Protein AF-W4V446-F1 (afdb_monomer_lite)

Sequence (373 aa):
MKKILMPVMILLCVVLLTCVAGAVKEGEKIAINFKVGDEILYINGKEVKVERPVVVNGVTLVPVRVITEAFGARVDWNGQQRCVTLDYSQVAIKLYIDNKKAYVDGTAVELLEAPRIINGRTMVPLRFITENFGADVDYNDYTKQITVVKVNANSVKDFSLILKKTAKEKVGDSYYGWSADFPKNLNLNYRSFSGNVNIFVHKYINCSIIISILQQGEFTIDNILSMELSTIKDRYTLIGQEKGDSYAKVVYRDEAYAYEDRFYVNEGKVYFVNLIFEDYNSYKANRDVQKFLDSFSVKFVDDGSVEDLSDVTKEGFRLYTNNNLKYSIDVLADWMEVKNSDAENMVSFIDNLGNQVYINIYSYEKAFHWMMW

pLDDT: mean 83.17, std 18.26, range [22.66, 98.31]

Secondary structure (DSSP, 8-state):
--SSHHHHHHHHHHHHHHHGGGT---SEEEEEEE-TT-SEEEETTEEEE-SPPEEETTEEEEEHHHHHHHH--EEEEETTTTEEEEEETTEEEEEETT-SEEEETTEEEE-SS--EEETTEEEEEHHHHHHHTT-EEEEETTTTEEEEEEEE-SBSS-HHHHHHH---SEEEETTTTEEEE--TTEEEEEE-TTSSEEEEEESSSSEEEEEEEEE-TT--HHHHHHHHHHHHTTTSEEEEEEE-SSEEEEEEE-SS-EEEEEEEEETTEEEEEEEEESSHHHHHH-HHHHHHHHH-BS----SS-EEE-----TTSEEEEEETTTTEEEEEETTPEEE--TT-TTEEEEE-TT--EEEEE---GGGSTTS---

Radius of gyration: 23.22 Å; chains: 1; bounding box: 62×56×76 Å

InterPro domains:
  IPR012854 Copper amine oxidase-like, N-terminal [PF07833] (42-147)
  IPR036582 Copper amine oxidase-like, N-terminal domain superfamily [G3DSA:3.30.457.10] (61-138)
  IPR036582 Copper amine oxidase-like, N-terminal domain superfamily [SSF55383] (60-142)

Organism: NCBI:txid1294263

Structure (mmCIF, N/CA/C/O backbone):
data_AF-W4V446-F1
#
_entry.id   AF-W4V446-F1
#
loop_
_atom_site.group_PDB
_atom_site.id
_atom_site.type_symbol
_atom_site.label_atom_id
_atom_site.label_alt_id
_atom_site.label_comp_id
_atom_site.label_asym_id
_atom_site.label_entity_id
_atom_site.label_seq_id
_atom_site.pdbx_PDB_ins_code
_atom_site.Cartn_x
_atom_site.Cartn_y
_atom_site.Cartn_z
_atom_site.occupancy
_atom_site.B_iso_or_equiv
_atom_site.auth_seq_id
_atom_site.auth_comp_id
_atom_site.auth_asym_id
_atom_site.auth_atom_id
_atom_site.pdbx_PDB_model_num
ATOM 1 N N . MET A 1 1 ? -0.496 -9.944 42.205 1.00 33.97 1 MET A N 1
ATOM 2 C CA . MET A 1 1 ? 0.285 -8.909 41.483 1.00 33.97 1 MET A CA 1
ATOM 3 C C . MET A 1 1 ? 0.524 -9.206 39.986 1.00 33.97 1 MET A C 1
ATOM 5 O O . MET A 1 1 ? 1.365 -8.558 39.390 1.00 33.97 1 MET A O 1
ATOM 9 N N . LYS A 1 2 ? -0.234 -10.103 39.321 1.00 29.42 2 LYS A N 1
ATOM 10 C CA . LYS A 1 2 ? -0.017 -10.477 37.899 1.00 29.42 2 LYS A CA 1
ATOM 11 C C . LYS A 1 2 ? -1.007 -9.875 36.875 1.00 29.42 2 LYS A C 1
ATOM 13 O O . LYS A 1 2 ? -0.927 -10.220 35.709 1.00 29.42 2 LYS A O 1
ATOM 18 N N . LYS A 1 3 ? -1.928 -8.985 37.276 1.00 28.61 3 LYS A N 1
ATOM 19 C CA . LYS A 1 3 ? -3.018 -8.488 36.401 1.00 28.61 3 LYS A CA 1
ATOM 20 C C . LYS A 1 3 ? -2.833 -7.066 35.839 1.00 28.61 3 LYS A C 1
ATOM 22 O O . LYS A 1 3 ? -3.648 -6.633 35.045 1.00 28.61 3 LYS A O 1
ATOM 27 N N . ILE A 1 4 ? -1.770 -6.351 36.225 1.00 26.22 4 ILE A N 1
ATOM 28 C CA . ILE A 1 4 ? -1.562 -4.935 35.844 1.00 26.22 4 ILE A CA 1
ATOM 29 C C . ILE A 1 4 ? -0.548 -4.778 34.689 1.00 26.22 4 ILE A C 1
ATOM 31 O O . ILE A 1 4 ? -0.505 -3.737 34.048 1.00 26.22 4 ILE A O 1
ATOM 35 N N . LEU A 1 5 ? 0.227 -5.819 34.348 1.00 22.66 5 LEU A N 1
ATOM 36 C CA . LEU A 1 5 ? 1.247 -5.731 33.289 1.00 22.66 5 LEU A CA 1
ATOM 37 C C . LEU A 1 5 ? 0.677 -5.759 31.855 1.00 22.66 5 LEU A C 1
ATOM 39 O O . LEU A 1 5 ? 1.315 -5.249 30.943 1.00 22.66 5 LEU A O 1
ATOM 43 N N . MET A 1 6 ? -0.506 -6.341 31.642 1.00 26.28 6 MET A N 1
ATOM 44 C CA . MET A 1 6 ? -1.049 -6.623 30.302 1.00 26.28 6 MET A CA 1
ATOM 45 C C . MET A 1 6 ? -1.762 -5.423 29.628 1.00 26.28 6 MET A C 1
ATOM 47 O O . MET A 1 6 ? -1.523 -5.214 28.441 1.00 26.28 6 MET A O 1
ATOM 51 N N . PRO A 1 7 ? -2.524 -4.559 30.339 1.00 27.23 7 PRO A N 1
ATOM 52 C CA . PRO A 1 7 ? -3.090 -3.337 29.744 1.00 27.23 7 PRO A CA 1
ATOM 53 C C . PRO A 1 7 ? -2.016 -2.282 29.439 1.00 27.23 7 PRO A C 1
ATOM 55 O O . PRO A 1 7 ? -2.098 -1.566 28.444 1.00 27.23 7 PRO A O 1
ATOM 58 N N . VAL A 1 8 ? -0.967 -2.224 30.273 1.00 26.78 8 VAL A N 1
ATOM 59 C CA . VAL A 1 8 ? 0.161 -1.291 30.120 1.00 26.78 8 VAL A CA 1
ATOM 60 C C . VAL A 1 8 ? 1.016 -1.649 28.903 1.00 26.78 8 VAL A C 1
ATOM 62 O O . VAL A 1 8 ? 1.512 -0.746 28.247 1.00 26.78 8 VAL A O 1
ATOM 65 N N . MET A 1 9 ? 1.139 -2.934 28.546 1.00 27.16 9 MET A N 1
ATOM 66 C CA . MET A 1 9 ? 1.939 -3.393 27.400 1.00 27.16 9 MET A CA 1
ATOM 67 C C . MET A 1 9 ? 1.239 -3.184 26.042 1.00 27.16 9 MET A C 1
ATOM 69 O O . MET A 1 9 ? 1.914 -2.946 25.048 1.00 27.16 9 MET A O 1
ATOM 73 N N . ILE A 1 10 ? -0.101 -3.195 26.001 1.00 36.97 10 ILE A N 1
ATOM 74 C CA . ILE A 1 10 ? -0.897 -2.944 24.780 1.00 36.97 10 ILE A CA 1
ATOM 75 C C . ILE A 1 10 ? -1.068 -1.436 24.533 1.00 36.97 10 ILE A C 1
ATOM 77 O O . ILE A 1 10 ? -0.938 -0.987 23.396 1.00 36.97 10 ILE A O 1
ATOM 81 N N . LEU A 1 11 ? -1.235 -0.627 25.590 1.00 35.47 11 LEU A N 1
ATOM 82 C CA . LEU A 1 11 ? -1.122 0.833 25.477 1.00 35.47 11 LEU A CA 1
ATOM 83 C C . LEU A 1 11 ? 0.319 1.246 25.127 1.00 35.47 11 LEU A C 1
ATOM 85 O O . LEU A 1 11 ? 0.503 2.193 24.373 1.00 35.47 11 LEU A O 1
ATOM 89 N N . LEU A 1 12 ? 1.341 0.500 25.573 1.00 34.06 12 LEU A N 1
ATOM 90 C CA . LEU A 1 12 ? 2.711 0.677 25.083 1.00 34.06 12 LEU A CA 1
ATOM 91 C C . LEU A 1 12 ? 2.806 0.392 23.578 1.00 34.06 12 LEU A C 1
ATOM 93 O O . LEU A 1 12 ? 3.543 1.099 22.918 1.00 34.06 12 LEU A O 1
ATOM 97 N N . CYS A 1 13 ? 2.053 -0.553 23.002 1.00 36.44 13 CYS A N 1
ATOM 98 C CA . CYS A 1 13 ? 2.017 -0.765 21.547 1.00 36.44 13 CYS A CA 1
ATOM 99 C C . CYS A 1 13 ? 1.344 0.395 20.786 1.00 36.44 13 CYS A C 1
ATOM 101 O O . CYS A 1 13 ? 1.851 0.788 19.739 1.00 36.44 13 CYS A O 1
ATOM 103 N N . VAL A 1 14 ? 0.268 0.989 21.321 1.00 38.56 14 VAL A N 1
ATOM 104 C CA . VAL A 1 14 ? -0.425 2.153 20.716 1.00 38.56 14 VAL A CA 1
ATOM 105 C C . VAL A 1 14 ? 0.369 3.462 20.903 1.00 38.56 14 VAL A C 1
ATOM 107 O O . VAL A 1 14 ? 0.453 4.277 19.992 1.00 38.56 14 VAL A O 1
ATOM 110 N N . VAL A 1 15 ? 1.059 3.639 22.035 1.00 35.75 15 VAL A N 1
ATOM 111 C CA . VAL A 1 15 ? 1.969 4.777 22.287 1.00 35.75 15 VAL A CA 1
ATOM 112 C C . VAL A 1 15 ? 3.330 4.588 21.600 1.00 35.75 15 VAL A C 1
ATOM 114 O O . VAL A 1 15 ? 3.957 5.561 21.193 1.00 35.75 15 VAL A O 1
ATOM 117 N N . LEU A 1 16 ? 3.801 3.353 21.395 1.00 34.78 16 LEU A N 1
ATOM 118 C CA . LEU A 1 16 ? 4.934 3.092 20.503 1.00 34.78 16 LEU A CA 1
ATOM 119 C C . LEU A 1 16 ? 4.550 3.436 19.062 1.00 34.78 16 LEU A C 1
ATOM 121 O O . LEU A 1 16 ? 5.396 3.971 18.359 1.00 34.78 16 LEU A O 1
ATOM 125 N N . LEU A 1 17 ? 3.290 3.255 18.645 1.00 38.59 17 LEU A N 1
ATOM 126 C CA . LEU A 1 17 ? 2.811 3.654 17.316 1.00 38.59 17 LEU A CA 1
ATOM 127 C C . LEU A 1 17 ? 2.897 5.175 17.048 1.00 38.59 17 LEU A C 1
ATOM 129 O O . LEU A 1 17 ? 3.155 5.560 15.909 1.00 38.59 17 LEU A O 1
ATOM 133 N N . THR A 1 18 ? 2.817 6.049 18.062 1.00 36.41 18 THR A N 1
ATOM 134 C CA . THR A 1 18 ? 3.084 7.496 17.875 1.00 36.41 18 THR A CA 1
ATOM 135 C C . THR A 1 18 ? 4.581 7.828 17.789 1.00 36.41 18 THR A C 1
ATOM 137 O O . THR A 1 18 ? 4.961 8.786 17.121 1.00 36.41 18 THR A O 1
ATOM 140 N N . CYS A 1 19 ? 5.458 6.993 18.360 1.00 31.50 19 CYS A N 1
ATOM 141 C CA . CYS A 1 19 ? 6.914 7.041 18.142 1.00 31.50 19 CYS A CA 1
ATOM 142 C C . CYS A 1 19 ? 7.339 6.378 16.807 1.00 31.50 19 CYS A C 1
ATOM 144 O O . CYS A 1 19 ? 8.419 6.629 16.270 1.00 31.50 19 CYS A O 1
ATOM 146 N N . VAL A 1 20 ? 6.467 5.555 16.220 1.00 35.19 20 VAL A N 1
ATOM 147 C CA . VAL A 1 20 ? 6.707 4.792 14.985 1.00 35.19 20 VAL A CA 1
ATOM 148 C C . VAL A 1 20 ? 6.575 5.639 13.714 1.00 35.19 20 VAL A C 1
ATOM 150 O O . VAL A 1 20 ? 7.017 5.181 12.661 1.00 35.19 20 VAL A O 1
ATOM 153 N N . ALA A 1 21 ? 6.155 6.909 13.789 1.00 33.81 21 ALA A N 1
ATOM 154 C CA . ALA A 1 21 ? 6.359 7.848 12.676 1.00 33.81 21 ALA A CA 1
ATOM 155 C C . ALA A 1 21 ? 7.844 7.913 12.236 1.00 33.81 21 ALA A C 1
ATOM 157 O O . ALA A 1 21 ? 8.133 8.181 11.073 1.00 33.81 21 ALA A O 1
ATOM 158 N N . GLY A 1 22 ? 8.783 7.582 13.137 1.00 30.30 22 GLY A N 1
ATOM 159 C CA . GLY A 1 22 ? 10.212 7.429 12.840 1.00 30.30 22 GLY A CA 1
ATOM 160 C C . GLY A 1 22 ? 10.736 5.987 12.743 1.00 30.30 22 GLY A C 1
ATOM 161 O O . GLY A 1 22 ? 11.935 5.806 12.532 1.00 30.30 22 GLY A O 1
ATOM 162 N N . ALA A 1 23 ? 9.903 4.951 12.909 1.00 30.23 23 ALA A N 1
ATOM 163 C CA . ALA A 1 23 ? 10.368 3.559 12.956 1.00 30.23 23 ALA A CA 1
ATOM 164 C C . ALA A 1 23 ? 9.320 2.510 12.525 1.00 30.23 23 ALA A C 1
ATOM 166 O O . ALA A 1 23 ? 9.183 1.473 13.172 1.00 30.23 23 ALA A O 1
ATOM 167 N N . VAL A 1 24 ? 8.612 2.712 11.409 1.00 30.73 24 VAL A N 1
ATOM 168 C CA . VAL A 1 24 ? 8.031 1.572 10.672 1.00 30.73 24 VAL A CA 1
ATOM 169 C C . VAL A 1 24 ? 9.167 0.907 9.884 1.00 30.73 24 VAL A C 1
ATOM 171 O O . VAL A 1 24 ? 9.484 1.318 8.771 1.00 30.73 24 VAL A O 1
ATOM 174 N N . LYS A 1 25 ? 9.821 -0.102 10.465 1.00 35.75 25 LYS A N 1
ATOM 175 C CA . LYS A 1 25 ? 10.707 -1.029 9.739 1.00 35.75 25 LYS A CA 1
ATOM 176 C C . LYS A 1 25 ? 10.006 -2.376 9.606 1.00 35.75 25 LYS A C 1
ATOM 178 O O . LYS A 1 25 ? 9.544 -2.901 10.607 1.00 35.75 25 LYS A O 1
ATOM 183 N N . GLU A 1 26 ? 10.023 -3.093 8.495 1.00 39.62 26 GLU A N 1
ATOM 184 C CA . GLU A 1 26 ? 9.692 -2.785 7.102 1.00 39.62 26 GLU A CA 1
ATOM 185 C C . GLU A 1 26 ? 9.178 -4.129 6.542 1.00 39.62 26 GLU A C 1
ATOM 187 O O . GLU A 1 26 ? 9.483 -5.214 7.055 1.00 39.62 26 GLU A O 1
ATOM 192 N N . GLY A 1 27 ? 8.338 -4.071 5.516 1.00 46.59 27 GLY A N 1
ATOM 193 C CA . GLY A 1 27 ? 8.039 -5.193 4.630 1.00 46.59 27 GLY A CA 1
ATOM 194 C C . GLY A 1 27 ? 9.300 -5.926 4.139 1.00 46.59 27 GLY A C 1
ATOM 195 O O . GLY A 1 27 ? 10.416 -5.533 4.467 1.00 46.59 27 GLY A O 1
ATOM 196 N N . GLU A 1 28 ? 9.175 -6.970 3.315 1.00 57.12 28 GLU A N 1
ATOM 197 C CA . GLU A 1 28 ? 10.309 -7.250 2.416 1.00 57.12 28 GLU A CA 1
ATOM 198 C C . GLU A 1 28 ? 10.573 -5.943 1.643 1.00 57.12 28 GLU A C 1
ATOM 200 O O . GLU A 1 28 ? 9.727 -5.487 0.870 1.00 57.12 28 GLU A O 1
ATOM 205 N N . LYS A 1 29 ? 11.681 -5.264 1.958 1.00 71.19 29 LYS A N 1
ATOM 206 C CA . LYS A 1 29 ? 12.028 -3.982 1.352 1.00 71.19 29 LYS A CA 1
ATOM 207 C C . LYS A 1 29 ? 12.760 -4.265 0.058 1.00 71.19 29 LYS A C 1
ATOM 209 O O . LYS A 1 29 ? 13.891 -4.750 0.085 1.00 71.19 29 LYS A O 1
ATOM 214 N N . ILE A 1 30 ? 12.162 -3.882 -1.060 1.00 80.56 30 ILE A N 1
ATOM 215 C CA . ILE A 1 30 ? 12.933 -3.683 -2.282 1.00 80.56 30 ILE A CA 1
ATOM 216 C C . ILE A 1 30 ? 13.500 -2.273 -2.212 1.00 80.56 30 ILE A C 1
ATOM 218 O O . ILE A 1 30 ? 12.744 -1.312 -2.075 1.00 80.56 30 ILE A O 1
ATOM 222 N N . ALA A 1 31 ? 14.821 -2.149 -2.283 1.00 85.44 31 ALA A N 1
ATOM 223 C CA . ALA A 1 31 ? 15.514 -0.871 -2.265 1.00 85.44 31 ALA A CA 1
ATOM 224 C C . ALA A 1 31 ? 16.564 -0.802 -3.371 1.00 85.44 31 ALA A C 1
ATOM 226 O O . ALA A 1 31 ? 17.436 -1.663 -3.456 1.00 85.44 31 ALA A O 1
ATOM 227 N N . ILE A 1 32 ? 16.524 0.258 -4.174 1.00 91.94 32 ILE A N 1
ATOM 228 C CA . ILE A 1 32 ? 17.569 0.584 -5.150 1.00 91.94 32 ILE A CA 1
ATOM 229 C C . ILE A 1 32 ? 18.089 1.976 -4.812 1.00 91.94 32 ILE A C 1
ATOM 231 O O . ILE A 1 32 ? 17.310 2.926 -4.784 1.00 91.94 32 ILE A O 1
ATOM 235 N N . ASN A 1 33 ? 19.392 2.102 -4.574 1.00 91.56 33 ASN A N 1
ATOM 236 C CA . ASN A 1 33 ? 20.032 3.370 -4.232 1.00 91.56 33 ASN A CA 1
ATOM 237 C C . ASN A 1 33 ? 21.236 3.618 -5.135 1.00 91.56 33 ASN A C 1
ATOM 239 O O . ASN A 1 33 ? 22.121 2.761 -5.214 1.00 91.56 33 ASN A O 1
ATOM 243 N N . PHE A 1 34 ? 21.272 4.776 -5.800 1.00 95.50 34 PHE A N 1
ATOM 244 C CA . PHE A 1 34 ? 22.381 5.159 -6.680 1.00 95.50 34 PHE A CA 1
ATOM 245 C C . PHE A 1 34 ? 22.358 6.627 -7.096 1.00 95.50 34 PHE A C 1
ATOM 247 O O . PHE A 1 34 ? 21.377 7.337 -6.876 1.00 95.5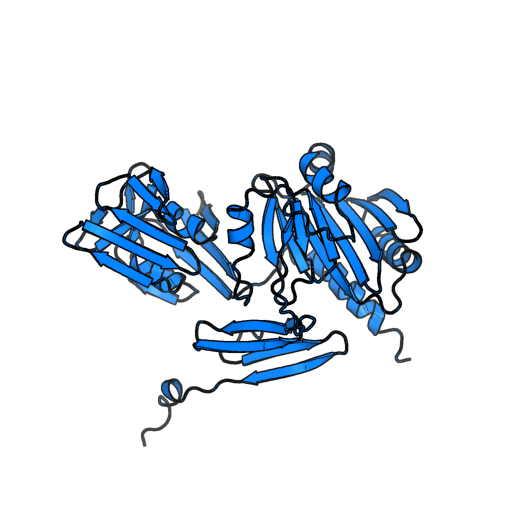0 34 PHE A O 1
ATOM 254 N N . LYS A 1 35 ? 23.428 7.064 -7.756 1.00 95.25 35 LYS A N 1
ATOM 255 C CA . LYS A 1 35 ? 23.524 8.327 -8.486 1.00 95.25 35 LYS A CA 1
ATOM 256 C C . LYS A 1 35 ? 23.697 8.051 -9.975 1.00 95.25 35 LYS A C 1
ATOM 258 O O . LYS A 1 35 ? 24.257 7.040 -10.399 1.00 95.25 35 LYS A O 1
ATOM 263 N N . VAL A 1 36 ? 23.203 8.966 -10.801 1.00 93.19 36 VAL A N 1
ATOM 264 C CA . VAL A 1 36 ? 23.386 8.880 -12.256 1.00 93.19 36 VAL A CA 1
ATOM 265 C C . VAL A 1 36 ? 24.884 8.857 -12.573 1.00 93.19 36 VAL A C 1
ATOM 267 O O . VAL A 1 36 ? 25.631 9.699 -12.080 1.00 93.19 36 VAL A O 1
ATOM 270 N N . GLY A 1 37 ? 25.312 7.910 -13.410 1.00 91.50 37 GLY A N 1
ATOM 271 C CA . GLY A 1 37 ? 26.720 7.700 -13.747 1.00 91.50 37 GLY A CA 1
ATOM 272 C C . GLY A 1 37 ? 27.453 6.658 -12.896 1.00 91.50 37 GLY A C 1
ATOM 273 O O . GLY A 1 37 ? 28.569 6.294 -13.267 1.00 91.50 37 GLY A O 1
ATOM 274 N N . ASP A 1 38 ? 26.852 6.149 -11.817 1.00 94.56 38 ASP A N 1
ATOM 275 C CA . ASP A 1 38 ? 27.468 5.108 -10.990 1.00 94.56 38 ASP A CA 1
ATOM 276 C C . ASP A 1 38 ? 27.624 3.788 -11.764 1.00 94.56 38 ASP A C 1
ATOM 278 O O . ASP A 1 38 ? 26.730 3.355 -12.492 1.00 94.56 38 ASP A O 1
ATOM 282 N N . GLU A 1 39 ? 28.764 3.116 -11.586 1.00 94.38 39 GLU A N 1
ATOM 283 C CA . GLU A 1 39 ? 28.996 1.753 -12.098 1.00 94.38 39 GLU A CA 1
ATOM 284 C C . GLU A 1 39 ? 28.544 0.667 -11.117 1.00 94.38 39 GLU A C 1
ATOM 286 O O . GLU A 1 39 ? 28.445 -0.502 -11.493 1.00 94.38 39 GLU A O 1
ATOM 291 N N . ILE A 1 40 ? 28.301 1.046 -9.861 1.00 94.25 40 ILE A N 1
ATOM 292 C CA . ILE A 1 40 ? 27.866 0.167 -8.778 1.00 94.25 40 ILE A CA 1
ATOM 293 C C . ILE A 1 40 ? 26.599 0.763 -8.172 1.00 94.25 40 ILE A C 1
ATOM 295 O O . ILE A 1 40 ? 26.599 1.899 -7.707 1.00 94.25 40 ILE A O 1
ATOM 299 N N . LEU A 1 41 ? 25.528 -0.020 -8.181 1.00 94.69 41 LEU A N 1
ATOM 300 C CA . LEU A 1 41 ? 24.253 0.292 -7.542 1.00 94.69 41 LEU A CA 1
ATOM 301 C C . LEU A 1 41 ? 24.126 -0.526 -6.258 1.00 94.69 41 LEU A C 1
ATOM 303 O O . LEU A 1 41 ? 24.600 -1.660 -6.198 1.00 94.69 41 LEU A O 1
ATOM 307 N N . TYR A 1 42 ? 23.428 0.011 -5.260 1.00 90.44 42 TYR A N 1
ATOM 308 C CA . TYR A 1 42 ? 23.040 -0.756 -4.078 1.00 90.44 42 TYR A CA 1
ATOM 309 C C . TYR A 1 42 ? 21.614 -1.267 -4.262 1.00 90.44 42 TYR A C 1
ATOM 311 O O . TYR A 1 42 ? 20.660 -0.488 -4.190 1.00 90.44 42 TYR A O 1
ATOM 319 N N . ILE A 1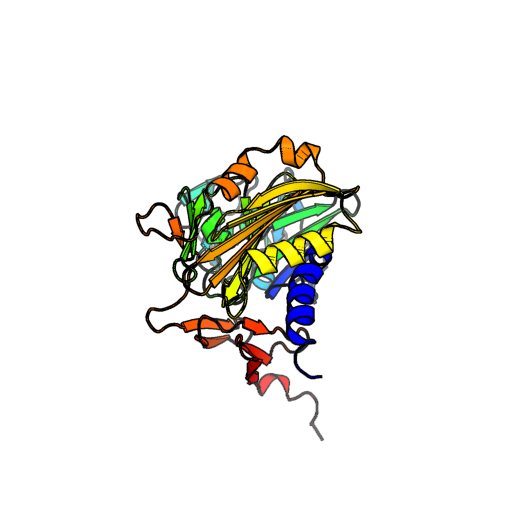 43 ? 21.476 -2.570 -4.500 1.00 88.44 43 ILE A N 1
ATOM 320 C CA . ILE A 1 43 ? 20.198 -3.261 -4.688 1.00 88.44 43 ILE A CA 1
ATOM 321 C C . ILE A 1 43 ? 19.969 -4.178 -3.489 1.00 88.44 43 ILE A C 1
ATOM 323 O O . ILE A 1 43 ? 20.744 -5.102 -3.250 1.00 88.44 43 ILE A O 1
ATOM 327 N N . ASN A 1 44 ? 18.924 -3.908 -2.708 1.00 81.31 44 ASN A N 1
ATOM 328 C CA . ASN A 1 44 ? 18.581 -4.640 -1.484 1.00 81.31 44 ASN A CA 1
ATOM 329 C C . ASN A 1 44 ? 19.790 -4.779 -0.534 1.00 81.31 44 ASN A C 1
ATOM 331 O O . ASN A 1 44 ? 20.049 -5.838 0.031 1.00 81.31 44 ASN A O 1
ATOM 335 N N . GLY A 1 45 ? 20.579 -3.703 -0.416 1.00 81.75 45 GLY A N 1
ATOM 336 C CA . GLY A 1 45 ? 21.792 -3.643 0.409 1.00 81.75 45 GLY A CA 1
ATOM 337 C C . GLY A 1 45 ? 23.036 -4.311 -0.191 1.00 81.75 45 GLY A C 1
ATOM 338 O O . GLY A 1 45 ? 24.100 -4.234 0.417 1.00 81.75 45 GLY A O 1
ATOM 339 N N . LYS A 1 46 ? 22.942 -4.935 -1.372 1.00 83.75 46 LYS A N 1
ATOM 340 C CA . LYS A 1 46 ? 24.067 -5.580 -2.066 1.00 83.75 46 LYS A CA 1
ATOM 341 C C . LYS A 1 46 ? 24.605 -4.691 -3.181 1.00 83.75 46 LYS A C 1
ATOM 343 O O . LYS A 1 46 ? 23.836 -4.066 -3.908 1.00 83.75 46 LYS A O 1
ATOM 348 N N . GLU A 1 47 ? 25.924 -4.664 -3.330 1.00 91.25 47 GLU A N 1
ATOM 349 C CA . GLU A 1 47 ? 26.580 -3.995 -4.452 1.00 91.25 47 GLU A CA 1
ATOM 350 C C . GLU A 1 47 ? 26.378 -4.788 -5.746 1.00 91.25 47 GLU A C 1
ATOM 352 O O . GLU A 1 47 ? 26.679 -5.981 -5.821 1.00 91.25 47 GLU A O 1
ATOM 357 N N . VAL A 1 48 ? 25.895 -4.107 -6.782 1.00 90.94 48 VAL A N 1
ATOM 358 C CA . VAL A 1 48 ? 25.660 -4.681 -8.106 1.00 90.94 48 VAL A CA 1
ATOM 359 C C . VAL A 1 48 ? 26.351 -3.821 -9.150 1.00 90.94 48 VAL A C 1
ATOM 361 O O . VAL A 1 48 ? 26.024 -2.647 -9.326 1.00 90.94 48 VAL A O 1
ATOM 364 N N . LYS A 1 49 ? 27.292 -4.420 -9.886 1.00 94.38 49 LYS A N 1
ATOM 365 C CA . LYS A 1 49 ? 27.959 -3.756 -11.008 1.00 94.38 49 LYS A CA 1
ATOM 366 C C . LYS A 1 49 ? 27.046 -3.710 -12.231 1.00 94.38 49 LYS A C 1
ATOM 368 O O . LYS A 1 49 ? 26.553 -4.744 -12.688 1.00 94.38 49 LYS A O 1
ATOM 373 N N . VAL A 1 50 ? 26.875 -2.526 -12.806 1.00 93.75 50 VAL A N 1
ATOM 374 C CA . VAL A 1 50 ? 25.941 -2.276 -13.908 1.00 93.75 50 VAL A CA 1
ATOM 375 C C . VAL A 1 50 ? 26.543 -1.372 -14.982 1.00 93.75 50 VAL A C 1
ATOM 377 O O . VAL A 1 50 ? 27.573 -0.733 -14.786 1.00 93.75 50 VAL A O 1
ATOM 380 N N . GLU A 1 51 ? 25.873 -1.310 -16.133 1.00 95.56 51 GLU A N 1
ATOM 381 C CA . GLU A 1 51 ? 26.091 -0.210 -17.074 1.00 95.56 51 GLU A CA 1
ATOM 382 C C . GLU A 1 51 ? 25.553 1.086 -16.461 1.00 95.56 51 GLU A C 1
ATOM 384 O O . GLU A 1 51 ? 24.481 1.086 -15.850 1.00 95.56 51 GLU A O 1
ATOM 389 N N . ARG A 1 52 ? 26.300 2.181 -16.614 1.00 96.62 52 ARG A N 1
ATOM 390 C CA . ARG A 1 52 ? 26.023 3.431 -15.902 1.00 96.62 52 ARG A CA 1
ATOM 391 C C . ARG A 1 52 ? 24.617 3.950 -16.228 1.00 96.62 52 ARG A C 1
ATOM 393 O O . ARG A 1 52 ? 24.310 4.144 -17.408 1.00 96.62 52 ARG A O 1
ATOM 400 N N . PRO A 1 53 ? 23.762 4.218 -15.223 1.00 96.81 53 PRO A N 1
ATOM 401 C CA . PRO A 1 53 ? 22.508 4.922 -15.446 1.00 96.81 53 PRO A CA 1
ATOM 402 C C . PRO A 1 53 ? 22.755 6.279 -16.101 1.00 96.81 53 PRO A C 1
ATOM 404 O O . PRO A 1 53 ? 23.707 6.980 -15.750 1.00 96.81 53 PRO A O 1
ATOM 407 N N . VAL A 1 54 ? 21.880 6.666 -17.024 1.00 97.31 54 VAL A N 1
ATOM 408 C CA . VAL A 1 54 ? 21.996 7.921 -17.780 1.00 97.31 54 VAL A CA 1
ATOM 409 C C . VAL A 1 54 ? 20.722 8.737 -17.659 1.00 97.31 54 VAL A C 1
ATOM 411 O O . VAL A 1 54 ? 19.643 8.183 -17.478 1.00 97.31 54 VAL A O 1
ATOM 414 N N . VAL A 1 55 ? 20.830 10.054 -17.804 1.00 97.00 55 VAL A N 1
ATOM 415 C CA . VAL A 1 55 ? 19.662 10.930 -17.939 1.00 97.00 55 VAL A CA 1
ATOM 416 C C . VAL A 1 55 ? 19.540 11.358 -19.390 1.00 97.00 55 VAL A C 1
ATOM 418 O O . VAL A 1 55 ? 20.487 11.877 -19.977 1.00 97.00 55 VAL A O 1
ATOM 421 N N . VAL A 1 56 ? 18.360 11.151 -19.961 1.00 96.69 56 VAL A N 1
ATOM 422 C CA . VAL A 1 56 ? 18.015 11.565 -21.319 1.00 96.69 56 VAL A CA 1
ATOM 423 C C . VAL A 1 56 ? 16.734 12.381 -21.238 1.00 96.69 56 VAL A C 1
ATOM 425 O O . VAL A 1 56 ? 15.726 11.889 -20.744 1.00 96.69 56 VAL A O 1
ATOM 428 N N . ASN A 1 57 ? 16.776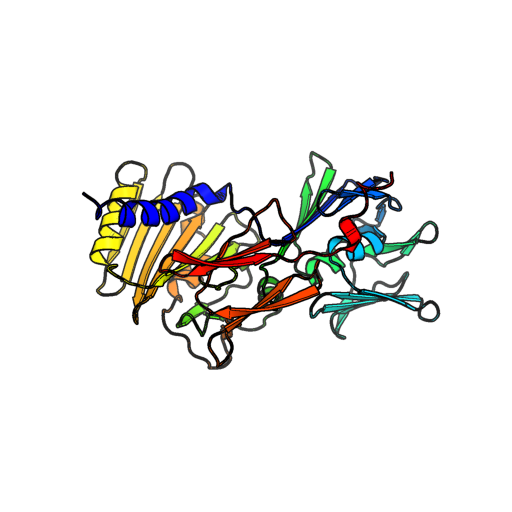 13.638 -21.688 1.00 93.75 57 ASN A N 1
ATOM 429 C CA . ASN A 1 57 ? 15.625 14.552 -21.663 1.00 93.75 57 ASN A CA 1
ATOM 430 C C . ASN A 1 57 ? 14.936 14.648 -20.283 1.00 93.75 57 ASN A C 1
ATOM 432 O O . ASN A 1 57 ? 13.713 14.686 -20.192 1.00 93.75 57 ASN A O 1
ATOM 436 N N . GLY A 1 58 ? 15.720 14.644 -19.200 1.00 92.00 58 GLY A N 1
ATOM 437 C CA . GLY A 1 58 ? 15.197 14.694 -17.828 1.00 92.00 58 GLY A CA 1
ATOM 438 C C . GLY A 1 58 ? 14.662 13.362 -17.285 1.00 92.00 58 GLY A C 1
ATOM 439 O O . GLY A 1 58 ? 14.200 13.320 -16.150 1.00 92.00 58 GLY A O 1
ATOM 440 N N . VAL A 1 59 ? 14.753 12.267 -18.046 1.00 96.31 59 VAL A N 1
ATOM 441 C CA . VAL A 1 59 ? 14.344 10.924 -17.615 1.00 96.31 59 VAL A CA 1
ATOM 442 C C . VAL A 1 59 ? 15.570 10.061 -17.340 1.00 96.31 59 VAL A C 1
ATOM 444 O O . VAL A 1 59 ? 16.432 9.892 -18.204 1.00 96.31 59 VAL A O 1
ATOM 447 N N . THR A 1 60 ? 15.634 9.474 -16.146 1.00 97.31 60 THR A N 1
ATOM 448 C CA . THR A 1 60 ? 16.675 8.502 -15.793 1.00 97.31 60 THR A CA 1
ATOM 449 C C . THR A 1 60 ? 16.388 7.151 -16.442 1.00 97.31 60 THR A C 1
ATOM 451 O O . THR A 1 60 ? 15.366 6.515 -16.165 1.00 97.31 60 THR A O 1
ATOM 454 N N . LEU A 1 61 ? 17.320 6.693 -17.274 1.00 98.25 61 LEU A N 1
ATOM 455 C CA . LEU A 1 61 ? 17.344 5.355 -17.844 1.00 98.25 61 LEU A CA 1
ATOM 456 C C . LEU A 1 61 ? 18.339 4.483 -17.074 1.00 98.25 61 LEU A C 1
ATOM 458 O O . LEU A 1 61 ? 19.491 4.870 -16.866 1.00 98.25 61 LEU A O 1
ATOM 462 N N . VAL A 1 62 ? 17.903 3.286 -16.693 1.00 97.75 62 VAL A N 1
ATOM 463 C CA . VAL A 1 62 ? 18.734 2.274 -16.022 1.00 97.75 62 VAL A CA 1
ATOM 464 C C . VAL A 1 62 ? 18.810 1.008 -16.870 1.00 97.75 62 VAL A C 1
ATOM 466 O O . VAL A 1 62 ? 17.892 0.749 -17.651 1.00 97.75 62 VAL A O 1
ATOM 469 N N . PRO A 1 63 ? 19.847 0.172 -16.719 1.00 97.25 63 PRO A N 1
ATOM 470 C CA . PRO A 1 63 ? 19.847 -1.147 -17.336 1.00 97.25 63 PRO A CA 1
ATOM 471 C C . PRO A 1 63 ? 18.664 -1.962 -16.819 1.00 97.25 63 PRO A C 1
ATOM 473 O O . PRO A 1 63 ? 18.441 -2.027 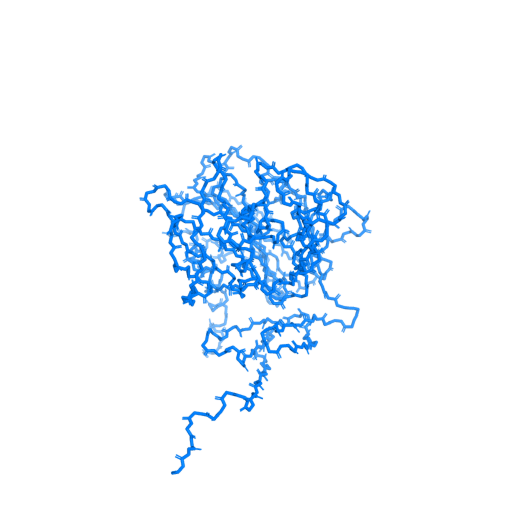-15.612 1.00 97.25 63 PRO A O 1
ATOM 476 N N . VAL A 1 64 ? 17.944 -2.647 -17.707 1.00 95.62 64 VAL A N 1
ATOM 477 C CA . VAL A 1 64 ? 16.759 -3.437 -17.319 1.00 95.62 64 VAL A CA 1
ATOM 478 C C . VAL A 1 64 ? 17.047 -4.474 -16.221 1.00 95.62 64 VAL A C 1
ATOM 480 O O . VAL A 1 64 ? 16.186 -4.757 -15.392 1.00 95.62 64 VAL A O 1
ATOM 483 N N . ARG A 1 65 ? 18.291 -4.969 -16.154 1.00 91.81 65 ARG A N 1
ATOM 484 C CA . ARG A 1 65 ? 18.774 -5.888 -15.115 1.00 91.81 65 ARG A CA 1
ATOM 485 C C . ARG A 1 65 ? 18.607 -5.339 -13.694 1.00 91.81 65 ARG A C 1
ATOM 487 O O . ARG A 1 65 ? 18.316 -6.107 -12.788 1.00 91.81 65 ARG A O 1
ATOM 494 N N . VAL A 1 66 ? 18.751 -4.024 -13.509 1.00 92.00 66 VAL A N 1
ATOM 495 C CA . VAL A 1 66 ? 18.553 -3.365 -12.207 1.00 92.00 66 VAL A CA 1
ATOM 496 C C . VAL A 1 66 ? 17.156 -3.661 -11.669 1.00 92.00 66 VAL A C 1
ATOM 498 O O . VAL A 1 66 ? 16.996 -3.978 -10.496 1.00 92.00 66 VAL A O 1
ATOM 501 N N . ILE A 1 67 ? 16.150 -3.620 -12.545 1.00 90.25 67 ILE A N 1
ATOM 502 C CA . ILE A 1 67 ? 14.765 -3.911 -12.177 1.00 90.25 67 ILE A CA 1
ATOM 503 C C . ILE A 1 67 ? 14.599 -5.394 -11.848 1.00 90.25 67 ILE A C 1
ATOM 505 O O . ILE A 1 67 ? 14.014 -5.734 -10.824 1.00 90.25 67 ILE A O 1
ATOM 509 N N . THR A 1 68 ? 15.117 -6.288 -12.693 1.00 86.06 68 THR A N 1
ATOM 510 C CA . THR A 1 68 ? 14.938 -7.734 -12.496 1.00 86.06 68 THR A CA 1
ATOM 511 C C . THR A 1 68 ? 15.633 -8.241 -11.240 1.00 86.06 68 THR A C 1
ATOM 513 O O . THR A 1 68 ? 15.094 -9.106 -10.566 1.00 86.06 68 THR A O 1
ATOM 516 N N . GLU A 1 69 ? 16.804 -7.700 -10.899 1.00 83.06 69 GLU A N 1
ATOM 517 C CA . GLU A 1 69 ? 17.522 -8.085 -9.679 1.00 83.06 69 GLU A CA 1
ATOM 518 C C . GLU A 1 69 ? 16.876 -7.514 -8.417 1.00 83.06 69 GLU A C 1
ATOM 520 O O . GLU A 1 69 ? 16.811 -8.201 -7.402 1.00 83.06 69 GLU A O 1
ATOM 525 N N . ALA A 1 70 ? 16.361 -6.284 -8.478 1.00 85.12 70 ALA A N 1
ATOM 526 C CA . ALA A 1 70 ? 15.711 -5.660 -7.333 1.00 85.12 70 ALA A CA 1
ATOM 527 C C . ALA A 1 70 ? 14.343 -6.280 -7.026 1.00 85.12 70 ALA A C 1
ATOM 529 O O . ALA A 1 70 ? 14.045 -6.563 -5.867 1.00 85.12 70 ALA A O 1
ATOM 530 N N . PHE A 1 71 ? 13.524 -6.488 -8.061 1.00 83.31 71 PHE A N 1
ATOM 531 C CA . PHE A 1 71 ? 12.131 -6.921 -7.929 1.00 83.31 71 PHE A CA 1
ATOM 532 C C . PHE A 1 71 ? 11.930 -8.426 -8.141 1.00 83.31 71 PHE A C 1
ATOM 534 O O . PHE A 1 71 ? 10.837 -8.926 -7.905 1.00 83.31 71 PHE A O 1
ATOM 541 N N . GLY A 1 72 ? 12.930 -9.161 -8.637 1.00 81.81 72 GLY A N 1
ATOM 542 C CA . GLY A 1 72 ? 12.725 -10.541 -9.094 1.00 81.81 72 GLY A CA 1
ATOM 543 C C . GLY A 1 72 ? 11.818 -10.638 -10.330 1.00 81.81 72 GLY A C 1
ATOM 544 O O . GLY A 1 72 ? 11.261 -11.698 -10.607 1.00 81.81 72 GLY A O 1
ATOM 545 N N . ALA A 1 73 ? 11.638 -9.532 -11.061 1.00 85.94 73 ALA A N 1
ATOM 546 C CA . ALA A 1 73 ? 10.797 -9.473 -12.251 1.00 85.94 73 ALA A CA 1
ATOM 547 C C . ALA A 1 73 ? 11.347 -10.378 -13.365 1.00 85.94 73 ALA A C 1
ATOM 549 O O . ALA A 1 73 ? 12.557 -10.413 -13.618 1.00 85.94 73 ALA A O 1
ATOM 550 N N . ARG A 1 74 ? 10.457 -11.067 -14.083 1.00 86.94 74 ARG A N 1
ATOM 551 C CA . ARG A 1 74 ? 10.821 -11.778 -15.311 1.00 86.94 74 ARG A CA 1
ATOM 552 C C . ARG A 1 74 ? 11.041 -10.754 -16.419 1.00 86.94 74 ARG A C 1
ATOM 554 O O . ARG A 1 74 ? 10.265 -9.815 -16.562 1.00 86.94 74 ARG A O 1
ATOM 561 N N . VAL A 1 75 ? 12.078 -10.961 -17.224 1.00 93.94 75 VAL A N 1
ATOM 562 C CA . VAL A 1 75 ? 12.339 -10.166 -18.426 1.00 93.94 75 VAL A CA 1
ATOM 563 C C . VAL A 1 75 ? 12.417 -11.067 -19.648 1.00 93.94 75 VAL A C 1
ATOM 565 O O . VAL A 1 75 ? 13.059 -12.116 -19.613 1.00 93.94 75 VAL A O 1
ATOM 568 N N . ASP A 1 76 ? 11.780 -10.640 -20.731 1.00 94.31 76 ASP A N 1
ATOM 569 C CA . ASP A 1 76 ? 11.880 -11.257 -22.048 1.00 94.31 76 ASP A CA 1
ATOM 570 C C . ASP A 1 76 ? 12.302 -10.213 -23.084 1.00 94.31 76 ASP A C 1
ATOM 572 O O . ASP A 1 76 ? 11.765 -9.105 -23.129 1.00 94.31 76 ASP A O 1
ATOM 576 N N . TRP A 1 77 ? 13.285 -10.554 -23.915 1.00 95.56 77 TRP A N 1
ATOM 577 C CA . TRP A 1 77 ? 13.778 -9.689 -24.984 1.00 95.56 77 TRP A CA 1
ATOM 578 C C . TRP A 1 77 ? 13.448 -10.299 -26.341 1.00 95.56 77 TRP A C 1
ATOM 580 O O . TRP A 1 77 ? 13.953 -11.363 -26.699 1.00 95.56 77 TRP A O 1
ATOM 590 N N . ASN A 1 78 ? 12.674 -9.573 -27.146 1.00 94.31 78 ASN A N 1
ATOM 591 C CA . ASN A 1 78 ? 12.385 -9.949 -28.520 1.00 94.31 78 ASN A CA 1
ATOM 592 C C . ASN A 1 78 ? 13.224 -9.099 -29.482 1.00 94.31 78 ASN A C 1
ATOM 594 O O . ASN A 1 78 ? 12.922 -7.932 -29.743 1.00 94.31 78 ASN A O 1
ATOM 598 N N . GLY A 1 79 ? 14.268 -9.709 -30.047 1.00 93.50 79 GLY A N 1
ATOM 599 C CA . GLY A 1 79 ? 15.174 -9.037 -30.980 1.00 93.50 79 GLY A CA 1
ATOM 600 C C . GLY A 1 79 ? 14.533 -8.646 -32.315 1.00 93.50 79 GLY A C 1
ATOM 601 O O . GLY A 1 79 ? 14.923 -7.633 -32.889 1.00 93.50 79 GLY A O 1
ATOM 602 N N . GLN A 1 80 ? 13.530 -9.394 -32.791 1.00 94.69 80 GLN A N 1
ATOM 603 C CA . GLN A 1 80 ? 12.834 -9.086 -34.048 1.00 94.69 80 GLN A CA 1
ATOM 604 C C . GLN A 1 80 ? 11.937 -7.855 -33.901 1.00 94.69 80 GLN A C 1
ATOM 606 O O . GLN A 1 80 ? 11.946 -6.969 -34.748 1.00 94.69 80 GLN A O 1
ATOM 611 N N . GLN A 1 81 ? 11.187 -7.785 -32.800 1.00 94.88 81 GLN A N 1
ATOM 612 C CA . GLN A 1 81 ? 10.304 -6.660 -32.488 1.00 94.88 81 GLN A CA 1
ATOM 613 C C . GLN A 1 81 ? 11.042 -5.489 -31.824 1.00 94.88 81 GLN A C 1
ATOM 615 O O . GLN A 1 81 ? 10.434 -4.441 -31.610 1.00 94.88 81 GLN A O 1
ATOM 620 N N . ARG A 1 82 ? 12.328 -5.666 -31.480 1.00 96.94 82 ARG A N 1
ATOM 621 C CA . ARG A 1 82 ? 13.125 -4.741 -30.659 1.00 96.94 82 ARG A CA 1
ATOM 622 C C . ARG A 1 82 ? 12.342 -4.286 -29.428 1.00 96.94 82 ARG A C 1
ATOM 624 O O . ARG A 1 82 ? 12.183 -3.089 -29.189 1.00 96.94 82 ARG A O 1
ATOM 631 N N . CYS A 1 83 ? 11.820 -5.238 -28.664 1.00 96.31 83 CYS A N 1
ATOM 632 C CA . CYS A 1 83 ? 11.032 -4.935 -27.477 1.00 96.31 83 CYS A CA 1
ATOM 633 C C . CYS A 1 83 ? 11.454 -5.769 -26.274 1.00 96.31 83 CYS A C 1
ATOM 635 O O . CYS A 1 83 ? 11.901 -6.908 -26.413 1.00 96.31 83 CYS A O 1
ATOM 637 N N . VAL A 1 84 ? 11.264 -5.195 -25.092 1.00 97.50 84 VAL A N 1
ATOM 638 C CA . VAL A 1 84 ? 11.426 -5.867 -23.808 1.00 97.50 84 VAL A CA 1
ATOM 639 C C . VAL A 1 84 ? 10.068 -5.981 -23.123 1.00 97.50 84 VAL A C 1
ATOM 641 O O . VAL A 1 84 ? 9.310 -5.009 -23.080 1.00 97.50 84 VAL A O 1
ATOM 644 N N . THR A 1 85 ? 9.766 -7.169 -22.614 1.00 95.62 85 THR A N 1
ATOM 645 C CA . THR A 1 85 ? 8.587 -7.450 -21.792 1.00 95.62 85 THR A CA 1
ATOM 646 C C . THR A 1 85 ? 9.054 -7.726 -20.370 1.00 95.62 85 THR A C 1
ATOM 648 O O . THR A 1 85 ? 10.008 -8.477 -20.170 1.00 95.62 85 THR A O 1
ATOM 651 N N . LEU A 1 86 ? 8.419 -7.086 -19.398 1.00 94.69 86 LEU A N 1
ATOM 652 C CA . LEU A 1 86 ? 8.700 -7.225 -17.977 1.00 94.69 86 LEU A CA 1
ATOM 653 C C . LEU A 1 86 ? 7.438 -7.704 -17.271 1.00 94.69 86 LEU A C 1
ATOM 655 O O . LEU A 1 86 ? 6.419 -7.023 -17.351 1.00 94.69 86 LEU A O 1
ATOM 659 N N . ASP A 1 87 ? 7.536 -8.820 -16.555 1.00 85.38 87 ASP A N 1
ATOM 660 C CA . ASP A 1 87 ? 6.444 -9.357 -15.745 1.00 85.38 87 ASP A CA 1
ATOM 661 C C . ASP A 1 87 ? 6.844 -9.340 -14.268 1.00 85.38 87 ASP A C 1
ATOM 663 O O . ASP A 1 87 ? 7.855 -9.930 -13.870 1.00 85.38 87 ASP A O 1
ATOM 667 N N . TYR A 1 88 ? 6.046 -8.665 -13.446 1.00 82.12 88 TYR A N 1
ATOM 668 C CA . TYR A 1 88 ? 6.216 -8.629 -11.998 1.00 82.12 88 TYR A CA 1
ATOM 669 C C . TYR A 1 88 ? 4.854 -8.624 -11.315 1.00 82.12 88 TYR A C 1
ATOM 671 O O . TYR A 1 88 ? 4.021 -7.758 -11.587 1.00 82.12 88 TYR A O 1
ATOM 679 N N . SER A 1 89 ? 4.639 -9.574 -10.400 1.00 78.19 89 SER A N 1
ATOM 680 C CA . SER A 1 89 ? 3.340 -9.769 -9.751 1.00 78.19 89 SER A CA 1
ATOM 681 C C . SER A 1 89 ? 2.220 -9.866 -10.808 1.00 78.19 89 SER A C 1
ATOM 683 O O . SER A 1 89 ? 2.291 -10.716 -11.693 1.00 78.19 89 SER A O 1
ATOM 685 N N . GLN A 1 90 ? 1.214 -8.994 -10.751 1.00 75.88 90 GLN A N 1
ATOM 686 C CA . GLN A 1 90 ? 0.094 -8.923 -11.695 1.00 75.88 90 GLN A CA 1
ATOM 687 C C . GLN A 1 90 ? 0.273 -7.838 -12.772 1.00 75.88 90 GLN A C 1
ATOM 689 O O . GLN A 1 90 ? -0.717 -7.342 -13.303 1.00 75.88 90 GLN A O 1
ATOM 694 N N . VAL A 1 91 ? 1.511 -7.423 -13.061 1.00 81.50 91 VAL A N 1
ATOM 695 C CA . VAL A 1 91 ? 1.805 -6.353 -14.027 1.00 81.50 91 VAL A CA 1
ATOM 696 C C . VAL A 1 91 ? 2.691 -6.862 -15.148 1.00 81.50 91 VAL A C 1
ATOM 698 O O . VAL A 1 91 ? 3.802 -7.334 -14.897 1.00 81.50 91 VAL A O 1
ATOM 701 N N . ALA A 1 92 ? 2.221 -6.682 -16.381 1.00 89.19 92 ALA A N 1
ATOM 702 C CA . ALA A 1 92 ? 2.986 -6.922 -17.596 1.00 89.19 92 ALA A CA 1
ATOM 703 C C . ALA A 1 92 ? 3.261 -5.595 -18.316 1.00 89.19 92 ALA A C 1
ATOM 705 O O . ALA A 1 92 ? 2.340 -4.897 -18.749 1.00 89.19 92 ALA A O 1
ATOM 706 N N . ILE A 1 93 ? 4.536 -5.242 -18.479 1.00 95.75 93 ILE A N 1
ATOM 707 C CA . ILE A 1 93 ? 4.971 -4.025 -19.174 1.00 95.75 93 ILE A CA 1
ATOM 708 C C . ILE A 1 93 ? 5.707 -4.409 -20.453 1.00 95.75 93 ILE A C 1
ATOM 710 O O . ILE A 1 93 ? 6.717 -5.106 -20.404 1.00 95.75 93 ILE A O 1
ATOM 714 N N . LYS A 1 94 ? 5.260 -3.892 -21.600 1.00 97.38 94 LYS A N 1
ATOM 715 C CA . LYS A 1 94 ? 5.939 -4.053 -22.892 1.00 97.38 94 LYS A CA 1
ATOM 716 C C . LYS A 1 94 ? 6.471 -2.716 -23.397 1.00 97.38 94 LYS A C 1
ATOM 718 O O . LYS A 1 94 ? 5.711 -1.771 -23.611 1.00 97.38 94 LYS A O 1
ATOM 723 N N . LEU A 1 95 ? 7.776 -2.660 -23.634 1.00 98.06 95 LEU A N 1
ATOM 724 C CA . LEU A 1 95 ? 8.508 -1.471 -24.065 1.00 98.06 95 LEU A CA 1
ATOM 725 C C . LEU A 1 95 ? 9.214 -1.738 -25.395 1.00 98.06 95 LEU A C 1
ATOM 727 O O . LEU A 1 95 ? 9.848 -2.778 -25.558 1.00 98.06 95 LEU A O 1
ATOM 731 N N . TYR A 1 96 ? 9.159 -0.790 -26.327 1.00 98.00 96 TYR A N 1
ATOM 732 C CA . TYR A 1 96 ? 9.828 -0.886 -27.627 1.00 98.00 96 TYR A CA 1
ATOM 733 C C . TYR A 1 96 ? 11.032 0.059 -27.662 1.00 98.00 96 TYR A C 1
ATOM 735 O O . TYR A 1 96 ? 10.921 1.215 -27.260 1.00 98.00 96 TYR A O 1
ATOM 743 N N . ILE A 1 97 ? 12.184 -0.426 -28.127 1.00 98.31 97 ILE A N 1
ATOM 744 C CA . ILE A 1 97 ? 13.403 0.387 -28.220 1.00 98.31 97 ILE A CA 1
ATOM 745 C C . ILE A 1 97 ? 13.177 1.553 -29.190 1.00 98.31 97 ILE A C 1
ATOM 747 O O . ILE A 1 97 ? 12.604 1.367 -30.263 1.00 98.31 97 ILE A O 1
ATOM 751 N N . ASP A 1 98 ? 13.646 2.738 -28.802 1.00 97.88 98 ASP A N 1
ATOM 752 C CA . ASP A 1 98 ? 13.556 4.001 -29.543 1.00 97.88 98 ASP A CA 1
ATOM 753 C C . ASP A 1 98 ? 12.110 4.468 -29.823 1.00 97.88 98 ASP A C 1
ATOM 755 O O . ASP A 1 98 ? 11.880 5.346 -30.653 1.00 97.88 98 ASP A O 1
ATOM 759 N N . ASN A 1 99 ? 11.122 3.917 -29.110 1.00 97.62 99 ASN A N 1
ATOM 760 C CA . ASN A 1 99 ? 9.713 4.270 -29.243 1.00 97.62 99 ASN A CA 1
ATOM 761 C C . ASN A 1 99 ? 9.110 4.655 -27.883 1.00 97.62 99 ASN A C 1
ATOM 763 O O . ASN A 1 99 ? 9.265 3.946 -26.889 1.00 97.62 99 ASN A O 1
ATOM 767 N N . LYS A 1 100 ? 8.393 5.783 -27.844 1.00 97.50 100 LYS A N 1
ATOM 768 C CA . LYS A 1 100 ? 7.703 6.260 -26.637 1.00 97.50 100 LYS A CA 1
ATOM 769 C C . LYS A 1 100 ? 6.375 5.548 -26.376 1.00 97.50 100 LYS A C 1
ATOM 771 O O . LYS A 1 100 ? 5.825 5.690 -25.296 1.00 97.50 100 LYS A O 1
ATOM 776 N N . LYS A 1 101 ? 5.846 4.766 -27.316 1.00 97.19 101 LYS A N 1
ATOM 777 C CA . LYS A 1 101 ? 4.645 3.961 -27.085 1.00 97.19 101 LYS A CA 1
ATOM 778 C C . LYS A 1 101 ? 5.000 2.677 -26.330 1.00 97.19 101 LYS A C 1
ATOM 780 O O . LYS A 1 101 ? 5.700 1.810 -26.856 1.00 97.19 101 LYS A O 1
ATOM 785 N N . ALA A 1 102 ? 4.464 2.545 -25.125 1.00 96.06 102 ALA A N 1
ATOM 786 C CA . ALA A 1 102 ? 4.540 1.367 -24.270 1.00 96.06 102 ALA A CA 1
ATOM 787 C C . ALA A 1 102 ? 3.161 0.720 -24.100 1.00 96.06 102 ALA A C 1
ATOM 789 O O . ALA A 1 102 ? 2.144 1.273 -24.522 1.00 96.06 102 ALA A O 1
ATOM 790 N N . TYR A 1 103 ? 3.133 -0.450 -23.466 1.00 90.75 103 TYR A N 1
ATOM 791 C CA . TYR A 1 103 ? 1.900 -1.091 -23.023 1.00 90.75 103 TYR A CA 1
ATOM 792 C C . TYR A 1 103 ? 2.042 -1.547 -21.573 1.00 90.75 103 TYR A C 1
ATOM 794 O O . TYR A 1 103 ? 3.061 -2.142 -21.225 1.00 90.75 103 TYR A O 1
ATOM 802 N N . VAL A 1 104 ? 1.022 -1.291 -20.759 1.00 85.19 104 VAL A N 1
ATOM 803 C CA . VAL A 1 104 ? 0.876 -1.821 -19.396 1.00 85.19 104 VAL A CA 1
ATOM 804 C C . VAL A 1 104 ? -0.415 -2.622 -19.366 1.00 85.19 104 VAL A C 1
ATOM 806 O O . VAL A 1 104 ? -1.470 -2.088 -19.707 1.00 85.19 104 VAL A O 1
ATOM 809 N N . ASP A 1 105 ? -0.325 -3.909 -19.043 1.00 84.25 105 ASP A N 1
ATOM 810 C CA . ASP A 1 105 ? -1.462 -4.840 -19.017 1.00 84.25 105 ASP A CA 1
ATOM 811 C C . ASP A 1 105 ? -2.283 -4.790 -20.326 1.00 84.25 105 ASP A C 1
ATOM 813 O O . ASP A 1 105 ? -3.511 -4.783 -20.343 1.00 84.25 105 ASP A O 1
ATOM 817 N N . GLY A 1 106 ? -1.579 -4.673 -21.461 1.00 83.62 106 GLY A N 1
ATOM 818 C CA . GLY A 1 106 ? -2.168 -4.565 -22.802 1.00 83.62 106 GLY A CA 1
ATOM 819 C C . GLY A 1 106 ? -2.696 -3.176 -23.188 1.00 83.62 106 GLY A C 1
ATOM 820 O O . GLY A 1 106 ? -2.967 -2.942 -24.366 1.00 83.62 106 GLY A O 1
ATOM 821 N N . THR A 1 107 ? -2.778 -2.228 -22.253 1.00 82.56 107 THR A N 1
ATOM 822 C CA . THR A 1 107 ? -3.232 -0.852 -22.511 1.00 82.56 107 THR A CA 1
ATOM 823 C C . THR A 1 107 ? -2.071 0.023 -22.966 1.00 82.56 107 THR A C 1
ATOM 825 O O . THR A 1 107 ? -1.018 0.038 -22.333 1.00 82.56 107 THR A O 1
ATOM 828 N N . ALA A 1 108 ? -2.245 0.761 -24.066 1.00 91.38 108 ALA A N 1
ATOM 829 C CA . ALA A 1 108 ? -1.203 1.640 -24.594 1.00 91.38 108 ALA A CA 1
ATOM 830 C C . ALA A 1 108 ? -0.981 2.866 -23.692 1.00 91.38 108 ALA A C 1
ATOM 832 O O . ALA A 1 108 ? -1.937 3.544 -23.324 1.00 91.38 108 ALA A O 1
ATOM 833 N N . VAL A 1 109 ? 0.283 3.177 -23.399 1.00 91.12 109 VAL A N 1
ATOM 834 C CA . VAL A 1 109 ? 0.705 4.333 -22.593 1.00 91.12 109 VAL A CA 1
ATOM 835 C C . VAL A 1 109 ? 1.863 5.043 -23.293 1.00 91.12 109 VAL A C 1
ATOM 837 O O . VAL A 1 109 ? 2.717 4.396 -23.900 1.00 91.12 109 VAL A O 1
ATOM 840 N N . GLU A 1 110 ? 1.898 6.372 -23.228 1.00 93.38 110 GLU A N 1
ATOM 841 C CA . GLU A 1 110 ? 3.008 7.168 -23.751 1.00 93.38 110 GLU A CA 1
ATOM 842 C C . GLU A 1 110 ? 4.068 7.416 -22.668 1.00 93.38 110 GLU A C 1
ATOM 844 O O . GLU A 1 110 ? 3.766 7.833 -21.552 1.00 93.38 110 GLU A O 1
ATOM 849 N N . LEU A 1 111 ? 5.326 7.136 -23.003 1.00 94.62 111 LEU A N 1
ATOM 850 C CA . LEU A 1 111 ? 6.489 7.339 -22.152 1.00 94.62 111 LEU A CA 1
ATOM 851 C C . LEU A 1 111 ? 7.011 8.767 -22.281 1.00 94.62 111 LEU A C 1
ATOM 853 O O . LEU A 1 111 ? 7.085 9.320 -23.377 1.00 94.62 111 LEU A O 1
ATOM 857 N N . LEU A 1 112 ? 7.530 9.307 -21.179 1.00 92.06 112 LEU A N 1
ATOM 858 C CA . LEU A 1 112 ? 8.283 10.563 -21.213 1.00 92.06 112 LEU A CA 1
ATOM 859 C C . LEU A 1 112 ? 9.551 10.443 -22.075 1.00 92.06 112 LEU A C 1
ATOM 861 O O . LEU A 1 112 ? 9.867 11.355 -22.840 1.00 92.06 112 LEU A O 1
ATOM 865 N N . GLU A 1 113 ? 10.234 9.297 -22.017 1.00 98.12 113 GLU A N 1
ATOM 866 C CA . GLU A 1 113 ? 11.412 8.994 -22.833 1.00 98.12 113 GLU A CA 1
ATOM 867 C C . GLU A 1 113 ? 11.427 7.521 -23.253 1.00 98.12 113 GLU A C 1
ATOM 869 O O . GLU A 1 113 ? 10.976 6.646 -22.511 1.00 98.12 113 GLU A O 1
ATOM 874 N N . ALA A 1 114 ? 11.930 7.251 -24.459 1.00 98.00 114 ALA A N 1
ATOM 875 C CA . ALA A 1 114 ? 11.977 5.905 -25.007 1.00 98.00 114 ALA A CA 1
ATOM 876 C C . ALA A 1 114 ? 13.102 5.066 -24.363 1.00 98.00 114 ALA A C 1
ATOM 878 O O . ALA A 1 114 ? 14.170 5.602 -24.050 1.00 98.00 114 ALA A O 1
ATOM 879 N N . PRO A 1 115 ? 12.920 3.741 -24.223 1.00 98.06 115 PRO A N 1
ATOM 880 C CA . PRO A 1 115 ? 14.018 2.828 -23.939 1.00 98.06 115 PRO A CA 1
ATOM 881 C C . PRO A 1 115 ? 15.064 2.868 -25.054 1.00 98.06 115 PRO A C 1
ATOM 883 O O . PRO A 1 115 ? 14.722 3.044 -26.222 1.00 98.06 115 PRO A O 1
ATOM 886 N N . ARG A 1 116 ? 16.335 2.644 -24.721 1.00 98.19 116 ARG A N 1
ATOM 887 C CA . ARG A 1 116 ? 17.457 2.712 -25.672 1.00 98.19 116 ARG A CA 1
ATOM 888 C C . ARG A 1 116 ? 18.396 1.534 -25.505 1.00 98.19 116 ARG A C 1
ATOM 890 O O . ARG A 1 116 ? 18.460 0.935 -24.438 1.00 98.19 116 ARG A O 1
ATOM 897 N N . ILE A 1 117 ? 19.176 1.233 -26.536 1.00 97.19 117 ILE A N 1
ATOM 898 C CA . ILE A 1 117 ? 20.337 0.349 -26.395 1.00 97.19 117 ILE A CA 1
ATOM 899 C C . ILE A 1 117 ? 21.583 1.228 -26.299 1.00 97.19 117 ILE A C 1
ATOM 901 O O . ILE A 1 117 ? 21.907 1.942 -27.243 1.00 97.19 117 ILE A O 1
ATOM 905 N N . ILE A 1 118 ? 22.280 1.172 -25.166 1.00 95.69 118 ILE A N 1
ATOM 906 C CA . ILE A 1 118 ? 23.520 1.917 -24.911 1.00 95.69 118 ILE A CA 1
ATOM 907 C C . ILE A 1 118 ? 24.585 0.900 -24.515 1.00 95.69 118 ILE A C 1
ATOM 909 O O . ILE A 1 118 ? 24.335 0.060 -23.655 1.00 95.69 118 ILE A O 1
ATOM 913 N N . ASN A 1 119 ? 25.739 0.915 -25.189 1.00 93.75 119 ASN A N 1
ATOM 914 C CA . ASN A 1 119 ? 26.846 -0.022 -24.939 1.00 93.75 119 ASN A CA 1
ATOM 915 C C . ASN A 1 119 ? 26.415 -1.507 -24.920 1.00 93.75 119 ASN A C 1
ATOM 917 O O . ASN A 1 119 ? 26.894 -2.315 -24.128 1.00 93.75 119 ASN A O 1
ATOM 921 N N . GLY A 1 120 ? 25.463 -1.881 -25.786 1.00 93.25 120 GLY A N 1
ATOM 922 C CA . GLY A 1 120 ? 24.939 -3.251 -25.857 1.00 93.25 120 GLY A CA 1
ATOM 923 C C . GLY A 1 120 ? 24.040 -3.649 -24.677 1.00 93.25 120 GLY A C 1
ATOM 924 O O . GLY A 1 120 ? 23.823 -4.841 -24.437 1.00 93.25 120 GLY A O 1
ATOM 925 N N . ARG A 1 121 ? 23.518 -2.674 -23.925 1.00 95.88 121 ARG A N 1
ATOM 926 C CA . ARG A 1 121 ? 22.576 -2.872 -22.820 1.00 95.88 121 ARG A CA 1
ATOM 927 C C . ARG A 1 121 ? 21.273 -2.135 -23.078 1.00 95.88 121 ARG A C 1
ATOM 929 O O . ARG A 1 121 ? 21.269 -0.986 -23.506 1.00 95.88 121 ARG A O 1
ATOM 936 N N . THR A 1 122 ? 20.166 -2.815 -22.798 1.00 97.00 122 THR A N 1
ATOM 937 C CA . THR A 1 122 ? 18.827 -2.228 -22.854 1.00 97.00 122 THR A CA 1
ATOM 938 C C . THR A 1 122 ? 18.615 -1.341 -21.633 1.00 97.00 122 THR A C 1
ATOM 940 O O . THR A 1 122 ? 18.511 -1.835 -20.507 1.00 97.00 122 THR A O 1
ATOM 943 N N . MET A 1 123 ? 18.562 -0.037 -21.879 1.00 98.00 123 MET A N 1
ATOM 944 C CA . MET A 1 123 ? 18.327 1.020 -20.907 1.00 98.00 123 MET A CA 1
ATOM 945 C C . MET A 1 123 ? 16.854 1.417 -20.944 1.00 98.00 123 MET A C 1
ATOM 947 O O . MET A 1 123 ? 16.320 1.731 -22.007 1.00 98.00 123 MET A O 1
ATOM 951 N N . VAL A 1 124 ? 16.192 1.403 -19.794 1.00 98.25 124 VAL A N 1
ATOM 952 C CA . VAL A 1 124 ? 14.741 1.578 -19.675 1.00 98.25 124 VAL A CA 1
ATOM 953 C C . VAL A 1 124 ? 14.396 2.698 -18.689 1.00 98.25 124 VAL A C 1
ATOM 955 O O . VAL A 1 124 ? 15.153 2.903 -17.737 1.00 98.25 124 VAL A O 1
ATOM 958 N N . PRO A 1 125 ? 13.276 3.425 -18.876 1.00 97.81 125 PRO A N 1
ATOM 959 C CA . PRO A 1 125 ? 12.863 4.477 -17.948 1.00 97.81 125 PRO A CA 1
ATOM 960 C C . PRO A 1 125 ? 12.572 3.908 -16.558 1.00 97.81 125 PRO A C 1
ATOM 962 O O . PRO A 1 125 ? 11.611 3.159 -16.384 1.00 97.81 125 PRO A O 1
ATOM 965 N N . LEU A 1 126 ? 13.396 4.278 -15.571 1.00 95.94 126 LEU A N 1
ATOM 966 C CA . LEU A 1 126 ? 13.331 3.720 -14.216 1.00 95.94 126 LEU A CA 1
ATOM 967 C C . LEU A 1 126 ? 11.948 3.927 -13.597 1.00 95.94 126 LEU A C 1
ATOM 969 O O . LEU A 1 126 ? 11.254 2.961 -13.295 1.00 95.94 126 LEU A O 1
ATOM 973 N N . ARG A 1 127 ? 11.551 5.200 -13.471 1.00 91.31 127 ARG A N 1
ATOM 974 C CA . ARG A 1 127 ? 10.328 5.615 -12.777 1.00 91.31 127 ARG A CA 1
ATOM 975 C C . ARG A 1 127 ? 9.084 4.960 -13.370 1.00 91.31 127 ARG A C 1
ATOM 977 O O . ARG A 1 127 ? 8.277 4.418 -12.629 1.00 91.31 127 ARG A O 1
ATOM 984 N N . PHE A 1 128 ? 8.975 4.948 -14.702 1.00 92.94 128 PHE A N 1
ATOM 985 C CA . PHE A 1 128 ? 7.837 4.343 -15.393 1.00 92.94 128 PHE A CA 1
ATOM 986 C C . PHE A 1 128 ? 7.645 2.877 -14.998 1.00 92.94 128 PHE A C 1
ATOM 988 O O . PHE A 1 128 ? 6.529 2.461 -14.707 1.00 92.94 128 PHE A O 1
ATOM 995 N N . ILE A 1 129 ? 8.725 2.093 -14.976 1.00 95.00 129 ILE A N 1
ATOM 996 C CA . ILE A 1 129 ? 8.636 0.670 -14.644 1.00 95.00 129 ILE A CA 1
ATOM 997 C C . ILE A 1 129 ? 8.351 0.483 -13.155 1.00 95.00 129 ILE A C 1
ATOM 999 O O . ILE A 1 129 ? 7.417 -0.226 -12.791 1.00 95.00 129 ILE A O 1
ATOM 1003 N N . THR A 1 130 ? 9.139 1.121 -12.289 1.00 89.19 130 THR A N 1
ATOM 1004 C CA . THR A 1 130 ? 9.080 0.862 -10.845 1.00 89.19 130 THR A CA 1
ATOM 1005 C C . THR A 1 130 ? 7.783 1.358 -10.213 1.00 89.19 130 THR A C 1
ATOM 1007 O O . THR A 1 130 ? 7.251 0.680 -9.340 1.00 89.19 130 THR A O 1
ATOM 1010 N N . GLU A 1 131 ? 7.221 2.476 -10.682 1.00 83.12 131 GLU A N 1
ATOM 1011 C CA . GLU A 1 131 ? 5.917 2.961 -10.203 1.00 83.12 131 GLU A CA 1
ATOM 1012 C C . GLU A 1 131 ? 4.766 2.050 -10.644 1.00 83.12 131 GLU A C 1
ATOM 1014 O O . GLU A 1 131 ? 3.865 1.779 -9.850 1.00 83.12 131 GLU A O 1
ATOM 1019 N N . ASN A 1 132 ? 4.822 1.498 -11.865 1.00 84.06 132 ASN A N 1
ATOM 1020 C CA . ASN A 1 132 ? 3.865 0.475 -12.301 1.00 84.06 132 ASN A CA 1
ATOM 1021 C C . ASN A 1 132 ? 4.012 -0.832 -11.508 1.00 84.06 132 ASN A C 1
ATOM 1023 O O . ASN A 1 132 ? 3.036 -1.558 -11.354 1.00 84.06 132 ASN A O 1
ATOM 1027 N N . PHE A 1 133 ? 5.193 -1.110 -10.951 1.00 86.19 133 PHE A N 1
ATOM 1028 C CA . PHE A 1 133 ? 5.422 -2.193 -9.985 1.00 86.19 133 PHE A CA 1
ATOM 1029 C C . PHE A 1 133 ? 5.060 -1.799 -8.543 1.00 86.19 133 PHE A C 1
ATOM 1031 O O . PHE A 1 133 ? 5.305 -2.548 -7.598 1.00 86.19 133 PHE A O 1
ATOM 1038 N N . GLY A 1 134 ? 4.465 -0.621 -8.348 1.00 75.94 134 GLY A N 1
ATOM 1039 C CA . GLY A 1 134 ? 3.973 -0.134 -7.065 1.00 75.94 134 GLY A CA 1
ATOM 1040 C C . GLY A 1 134 ? 5.052 0.407 -6.128 1.00 75.94 134 GLY A C 1
ATOM 1041 O O . GLY A 1 134 ? 4.718 0.716 -4.989 1.00 75.94 134 GLY A O 1
ATOM 1042 N N . ALA A 1 135 ? 6.303 0.532 -6.576 1.00 82.69 135 ALA A N 1
ATOM 1043 C CA . ALA A 1 135 ? 7.362 1.195 -5.821 1.00 82.69 135 ALA A CA 1
ATOM 1044 C C . ALA A 1 135 ? 7.240 2.720 -5.915 1.00 82.69 135 ALA A C 1
ATOM 1046 O O . ALA A 1 135 ? 6.687 3.249 -6.881 1.00 82.69 135 ALA A O 1
ATOM 1047 N N . ASP A 1 136 ? 7.814 3.415 -4.944 1.00 76.19 136 ASP A N 1
ATOM 1048 C CA . ASP A 1 136 ? 7.966 4.863 -4.974 1.00 76.19 136 ASP A CA 1
ATOM 1049 C C . ASP A 1 136 ? 9.412 5.224 -5.336 1.00 76.19 136 ASP A C 1
ATOM 1051 O O . ASP A 1 136 ? 10.355 4.489 -5.023 1.00 76.19 136 ASP A O 1
ATOM 1055 N N . VAL A 1 137 ? 9.583 6.340 -6.050 1.00 80.75 137 VAL A N 1
ATOM 1056 C CA . VAL A 1 137 ? 10.889 6.815 -6.528 1.00 80.75 137 VAL A CA 1
ATOM 1057 C C . VAL A 1 137 ? 11.119 8.245 -6.066 1.00 80.75 137 VAL A C 1
ATOM 1059 O O . VAL A 1 137 ? 10.460 9.175 -6.546 1.00 80.75 137 VAL A O 1
ATOM 1062 N N . ASP A 1 138 ? 12.106 8.412 -5.197 1.00 81.00 138 ASP A N 1
ATOM 1063 C CA . ASP A 1 138 ? 12.570 9.697 -4.690 1.00 81.00 138 ASP A CA 1
ATOM 1064 C C . ASP A 1 138 ? 13.903 10.106 -5.331 1.00 81.00 138 ASP A C 1
ATOM 1066 O O . ASP A 1 138 ? 14.717 9.263 -5.729 1.00 81.00 138 ASP A O 1
ATOM 1070 N N . TYR A 1 139 ? 14.115 11.414 -5.445 1.00 80.94 139 TYR A N 1
ATOM 1071 C CA . TYR A 1 139 ? 15.380 11.992 -5.873 1.00 80.94 139 TYR A CA 1
ATOM 1072 C C . TYR A 1 139 ? 15.758 13.147 -4.953 1.00 80.94 139 TYR A C 1
ATOM 1074 O O . TYR A 1 139 ? 15.098 14.185 -4.918 1.00 80.94 139 TYR A O 1
ATOM 1082 N N . ASN A 1 140 ? 16.865 12.977 -4.238 1.00 81.12 140 ASN A N 1
ATOM 1083 C CA . ASN A 1 140 ? 17.361 13.972 -3.309 1.00 81.12 140 ASN A CA 1
ATOM 1084 C C . ASN A 1 140 ? 18.306 14.944 -4.022 1.00 81.12 140 ASN A C 1
ATOM 1086 O O . ASN A 1 140 ? 19.433 14.596 -4.386 1.00 81.12 140 ASN A O 1
ATOM 1090 N N . ASP A 1 141 ? 17.873 16.193 -4.166 1.00 73.81 141 ASP A N 1
ATOM 1091 C CA . ASP A 1 141 ? 18.617 17.207 -4.911 1.00 73.81 141 ASP A CA 1
ATOM 1092 C C . ASP A 1 141 ? 19.968 17.592 -4.294 1.00 73.81 141 ASP A C 1
ATOM 1094 O O . ASP A 1 141 ? 20.874 18.002 -5.020 1.00 73.81 141 ASP A O 1
ATOM 1098 N N . TYR A 1 142 ? 20.146 17.449 -2.982 1.00 74.69 142 TYR A N 1
ATOM 1099 C CA . TYR A 1 142 ? 21.400 17.801 -2.309 1.00 74.69 142 TYR A CA 1
ATOM 1100 C C . TYR A 1 142 ? 22.464 16.717 -2.487 1.00 74.69 142 TYR A C 1
ATOM 1102 O O . TYR A 1 142 ? 23.615 17.004 -2.813 1.00 74.69 142 TYR A O 1
ATOM 1110 N N . THR A 1 143 ? 22.077 15.458 -2.298 1.00 85.06 143 THR A N 1
ATOM 1111 C CA . THR A 1 143 ? 22.983 14.300 -2.373 1.00 85.06 143 THR A CA 1
ATOM 1112 C C . THR A 1 143 ? 23.101 13.725 -3.784 1.00 85.06 143 THR A C 1
ATOM 1114 O O . THR A 1 143 ? 24.032 12.955 -4.054 1.00 85.06 143 THR A O 1
ATOM 1117 N N . LYS A 1 144 ? 22.181 14.119 -4.679 1.00 88.69 144 LYS A N 1
ATOM 1118 C CA . LYS A 1 144 ? 21.981 13.595 -6.040 1.00 88.69 144 LYS A CA 1
ATOM 1119 C C . LYS A 1 144 ? 21.618 12.108 -6.073 1.00 88.69 144 LYS A C 1
ATOM 1121 O O . LYS A 1 144 ? 21.830 11.440 -7.083 1.00 88.69 144 LYS A O 1
ATOM 1126 N N . GLN A 1 145 ? 21.100 11.593 -4.961 1.00 90.44 145 GLN A N 1
ATOM 1127 C CA . GLN A 1 145 ? 20.735 10.194 -4.799 1.00 90.44 145 GLN A CA 1
ATOM 1128 C C . GLN A 1 145 ? 19.325 9.939 -5.327 1.00 90.44 145 GLN A C 1
ATOM 1130 O O . GLN A 1 145 ? 18.392 10.667 -5.000 1.00 90.44 145 GLN A O 1
ATOM 1135 N N . ILE A 1 146 ? 19.184 8.884 -6.122 1.00 89.94 146 ILE A N 1
ATOM 1136 C CA . ILE A 1 146 ? 17.910 8.283 -6.497 1.00 89.94 146 ILE A CA 1
ATOM 1137 C C . ILE A 1 146 ? 17.667 7.099 -5.568 1.00 89.94 146 ILE A C 1
ATOM 1139 O O . ILE A 1 146 ? 18.540 6.239 -5.410 1.00 89.94 146 ILE A O 1
ATOM 1143 N N . THR A 1 147 ? 16.466 7.054 -5.004 1.00 84.19 147 THR A N 1
ATOM 1144 C CA . THR A 1 147 ? 16.022 6.017 -4.078 1.00 84.19 147 THR A CA 1
ATOM 1145 C C . THR A 1 147 ? 14.718 5.426 -4.595 1.00 84.19 147 THR A C 1
ATOM 1147 O O . THR A 1 147 ? 13.717 6.126 -4.713 1.00 84.19 147 THR A O 1
ATOM 1150 N N . VAL A 1 148 ? 14.723 4.134 -4.916 1.00 86.94 148 VAL A N 1
ATOM 1151 C CA . VAL A 1 148 ? 13.506 3.368 -5.213 1.00 86.94 148 VAL A CA 1
ATOM 1152 C C . VAL A 1 148 ? 13.207 2.500 -4.013 1.00 86.94 148 VAL A C 1
ATOM 1154 O O . VAL A 1 148 ? 14.081 1.737 -3.603 1.00 86.94 148 VAL A O 1
ATOM 1157 N N . VAL A 1 149 ? 11.995 2.588 -3.471 1.00 80.81 149 VAL A N 1
ATOM 1158 C CA . VAL A 1 149 ? 11.567 1.749 -2.349 1.00 80.81 149 VAL A CA 1
ATOM 1159 C C . VAL A 1 149 ? 10.213 1.129 -2.650 1.00 80.81 149 VAL A C 1
ATOM 1161 O O . VAL A 1 149 ? 9.278 1.809 -3.063 1.00 80.81 149 VAL A O 1
ATOM 1164 N N . LYS A 1 150 ? 10.104 -0.178 -2.418 1.00 77.38 150 LYS A N 1
ATOM 1165 C CA . LYS A 1 150 ? 8.826 -0.874 -2.290 1.00 77.38 150 LYS A CA 1
ATOM 1166 C C . LYS A 1 150 ? 8.815 -1.613 -0.966 1.00 77.38 150 LYS A C 1
ATOM 1168 O O . LYS A 1 150 ? 9.743 -2.363 -0.669 1.00 77.38 150 LYS A O 1
ATOM 1173 N N . VAL A 1 151 ? 7.752 -1.419 -0.201 1.00 66.75 151 VAL A N 1
ATOM 1174 C CA . VAL A 1 151 ? 7.519 -2.143 1.043 1.00 66.75 151 VAL A CA 1
ATOM 1175 C C . VAL A 1 151 ? 6.516 -3.252 0.744 1.00 66.75 151 VAL A C 1
ATOM 1177 O O . VAL A 1 151 ? 5.332 -2.982 0.570 1.00 66.75 151 VAL A O 1
ATOM 1180 N N . ASN A 1 152 ? 6.979 -4.500 0.645 1.00 62.19 152 ASN A N 1
ATOM 1181 C CA . ASN A 1 152 ? 6.083 -5.641 0.460 1.00 62.19 152 ASN A CA 1
ATOM 1182 C C . ASN A 1 152 ? 5.552 -6.121 1.813 1.00 62.19 152 ASN A C 1
ATOM 1184 O O . ASN A 1 152 ? 6.321 -6.540 2.683 1.00 62.19 152 ASN A O 1
ATOM 1188 N N . ALA A 1 153 ? 4.231 -6.140 1.975 1.00 54.72 153 ALA A N 1
ATOM 1189 C CA . ALA A 1 153 ? 3.622 -7.100 2.887 1.00 54.72 153 ALA A CA 1
ATOM 1190 C C . ALA A 1 153 ? 3.831 -8.505 2.295 1.00 54.72 153 ALA A C 1
ATOM 1192 O O . ALA A 1 153 ? 3.715 -8.665 1.081 1.00 54.72 153 ALA A O 1
ATOM 1193 N N . ASN A 1 154 ? 4.114 -9.518 3.118 1.00 59.00 154 ASN A N 1
ATOM 1194 C CA . ASN A 1 154 ? 4.238 -10.918 2.682 1.00 59.00 154 ASN A CA 1
ATOM 1195 C C . ASN A 1 154 ? 2.856 -11.536 2.363 1.00 59.00 154 ASN A C 1
ATOM 1197 O O . ASN A 1 154 ? 2.519 -12.628 2.815 1.00 59.00 154 ASN A O 1
ATOM 1201 N N . SER A 1 155 ? 2.033 -10.793 1.619 1.00 61.69 155 SER A N 1
ATOM 1202 C CA . SER A 1 155 ? 0.737 -11.189 1.075 1.00 61.69 155 SER A CA 1
ATOM 1203 C C . SER A 1 155 ? 0.898 -11.518 -0.407 1.00 61.69 155 SER A C 1
ATOM 1205 O O . SER A 1 155 ? 1.735 -10.950 -1.109 1.00 61.69 155 SER A O 1
ATOM 1207 N N . VAL A 1 156 ? 0.054 -12.422 -0.903 1.00 63.72 156 VAL A N 1
ATOM 1208 C CA . VAL A 1 156 ? -0.066 -12.730 -2.338 1.00 63.72 156 VAL A CA 1
ATOM 1209 C C . VAL A 1 156 ? -0.513 -11.506 -3.141 1.00 63.72 156 VAL A C 1
ATOM 1211 O O . VAL A 1 156 ? -0.228 -11.406 -4.335 1.00 63.72 156 VAL A O 1
ATOM 1214 N N . LYS A 1 157 ? -1.242 -10.583 -2.505 1.00 77.81 157 LYS A N 1
ATOM 1215 C CA . LYS A 1 157 ? -1.789 -9.391 -3.146 1.00 77.81 157 LYS A CA 1
ATOM 1216 C C . LYS A 1 157 ? -0.943 -8.166 -2.817 1.00 77.81 157 LYS A C 1
ATOM 1218 O O . LYS A 1 157 ? -0.682 -7.843 -1.662 1.00 77.81 157 LYS A O 1
ATOM 1223 N N . ASP A 1 158 ? -0.610 -7.414 -3.856 1.00 80.38 158 ASP A N 1
ATOM 1224 C CA . ASP A 1 158 ? -0.022 -6.086 -3.726 1.00 80.38 158 ASP A CA 1
ATOM 1225 C C . ASP A 1 158 ? -1.135 -5.047 -3.545 1.00 80.38 158 ASP A C 1
ATOM 1227 O O . ASP A 1 158 ? -1.567 -4.391 -4.494 1.00 80.38 158 ASP A O 1
ATOM 1231 N N . PHE A 1 159 ? -1.659 -4.939 -2.324 1.00 85.81 159 PHE A N 1
ATOM 1232 C CA . PHE A 1 159 ? -2.784 -4.049 -2.017 1.00 85.81 159 PHE A CA 1
ATOM 1233 C C . PHE A 1 159 ? -2.496 -2.578 -2.333 1.00 85.81 159 PHE A C 1
ATOM 1235 O O . PHE A 1 159 ? -3.391 -1.857 -2.775 1.00 85.81 159 PHE A O 1
ATOM 1242 N N . SER A 1 160 ? -1.248 -2.136 -2.171 1.00 83.44 160 SER A N 1
ATOM 1243 C CA . SER A 1 160 ? -0.829 -0.786 -2.550 1.00 83.44 160 SER A CA 1
ATOM 1244 C C . SER A 1 160 ? -0.987 -0.561 -4.052 1.00 83.44 160 SER A C 1
ATOM 1246 O O . SER A 1 160 ? -1.495 0.479 -4.470 1.00 83.44 160 SER A O 1
ATOM 1248 N N . LEU A 1 161 ? -0.608 -1.540 -4.878 1.00 82.31 161 LEU A N 1
ATOM 1249 C CA . LEU A 1 161 ? -0.811 -1.475 -6.322 1.00 82.31 161 LEU A CA 1
ATOM 1250 C C . LEU A 1 161 ? -2.289 -1.589 -6.717 1.00 82.31 161 LEU A C 1
ATOM 1252 O O . LEU A 1 161 ? -2.734 -0.842 -7.590 1.00 82.31 161 LEU A O 1
ATOM 1256 N N . ILE A 1 162 ? -3.046 -2.483 -6.074 1.00 88.19 162 ILE A N 1
ATOM 1257 C CA . ILE A 1 162 ? -4.494 -2.629 -6.294 1.00 88.19 162 ILE A CA 1
ATOM 1258 C C . ILE A 1 162 ? -5.178 -1.276 -6.082 1.00 88.19 162 ILE A C 1
ATOM 1260 O O . ILE A 1 162 ? -5.880 -0.796 -6.968 1.00 88.19 162 ILE A O 1
ATOM 1264 N N . LEU A 1 163 ? -4.890 -0.600 -4.968 1.00 90.06 163 LEU A N 1
ATOM 1265 C CA . LEU A 1 163 ? -5.457 0.716 -4.675 1.00 90.06 163 LEU A CA 1
ATOM 1266 C C . LEU A 1 163 ? -4.915 1.835 -5.571 1.00 90.06 163 LEU A C 1
ATOM 1268 O O . LEU A 1 163 ? -5.644 2.777 -5.864 1.00 90.06 163 LEU A O 1
ATOM 1272 N N . LYS A 1 164 ? -3.672 1.745 -6.064 1.00 85.50 164 LYS A N 1
ATOM 1273 C CA . LYS A 1 164 ? -3.161 2.687 -7.080 1.00 85.50 164 LYS A CA 1
ATOM 1274 C C . LYS A 1 164 ? -3.935 2.570 -8.406 1.00 85.50 164 LYS A C 1
ATOM 1276 O O . LYS A 1 164 ? -4.047 3.567 -9.117 1.00 85.50 164 LYS A O 1
ATOM 1281 N N . LYS A 1 165 ? -4.457 1.382 -8.740 1.00 86.12 165 LYS A N 1
ATOM 1282 C CA . LYS A 1 165 ? -5.176 1.095 -9.998 1.00 86.12 165 LYS A CA 1
ATOM 1283 C C . LYS A 1 165 ? -6.703 1.113 -9.873 1.00 86.12 165 LYS A C 1
ATOM 1285 O O . LYS A 1 165 ? -7.381 1.150 -10.899 1.00 86.12 165 LYS A O 1
ATOM 1290 N N . THR A 1 166 ? -7.249 1.049 -8.661 1.00 90.19 166 THR A N 1
ATOM 1291 C CA . THR A 1 166 ? -8.694 0.911 -8.471 1.00 90.19 166 THR A CA 1
ATOM 1292 C C . THR A 1 166 ? -9.465 2.1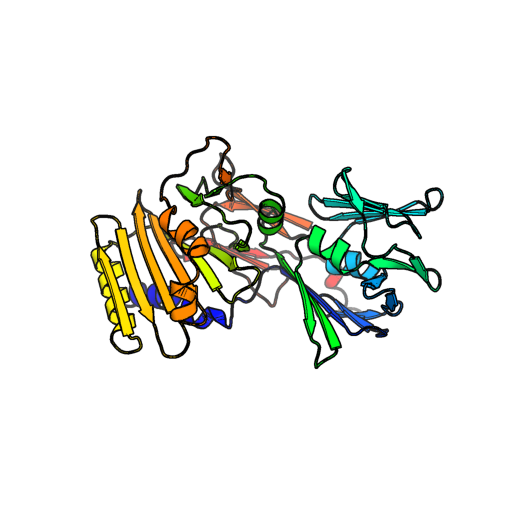26 -8.991 1.00 90.19 166 THR A C 1
ATOM 1294 O O . THR A 1 166 ? -9.036 3.274 -8.860 1.00 90.19 166 THR A O 1
ATOM 1297 N N . ALA A 1 167 ? -10.628 1.864 -9.589 1.00 91.94 167 ALA A N 1
ATOM 1298 C CA . ALA A 1 167 ? -11.609 2.887 -9.952 1.00 91.94 167 ALA A CA 1
ATOM 1299 C C . ALA A 1 167 ? -12.707 3.045 -8.886 1.00 91.94 167 ALA A C 1
ATOM 1301 O O . ALA A 1 167 ? -13.596 3.879 -9.050 1.00 91.94 167 ALA A O 1
ATOM 1302 N N . LYS A 1 168 ? -12.665 2.227 -7.829 1.00 93.69 168 LYS A N 1
ATOM 1303 C CA . LYS A 1 168 ? -13.659 2.215 -6.761 1.00 93.69 168 LYS A CA 1
ATOM 1304 C C . LYS A 1 168 ? -13.523 3.452 -5.877 1.00 93.69 168 LYS A C 1
ATOM 1306 O O . LYS A 1 168 ? -12.427 3.965 -5.662 1.00 93.69 168 LYS A O 1
ATOM 1311 N N . GLU A 1 169 ? -14.657 3.936 -5.383 1.00 92.75 169 GLU A N 1
ATOM 1312 C CA . GLU A 1 169 ? -14.731 5.169 -4.587 1.00 92.75 169 GLU A CA 1
ATOM 1313 C C . GLU A 1 169 ? -14.467 4.925 -3.102 1.00 92.75 169 GLU A C 1
ATOM 1315 O O . GLU A 1 169 ? -14.188 5.871 -2.368 1.00 92.75 169 GLU A O 1
ATOM 1320 N N . LYS A 1 170 ? -14.545 3.666 -2.663 1.00 95.94 170 LYS A N 1
ATOM 1321 C CA . LYS A 1 170 ? -14.362 3.251 -1.275 1.00 95.94 170 LYS A CA 1
ATOM 1322 C C . LYS A 1 170 ? -13.270 2.204 -1.147 1.00 95.94 170 LYS A C 1
ATOM 1324 O O . LYS A 1 170 ? -12.984 1.459 -2.083 1.00 95.94 170 LYS A O 1
ATOM 1329 N N . VAL A 1 171 ? -12.717 2.110 0.052 1.00 96.94 171 VAL A N 1
ATOM 1330 C CA . VAL A 1 171 ? -11.799 1.054 0.478 1.00 96.94 171 VAL A CA 1
ATOM 1331 C C . VAL A 1 171 ? -12.318 0.438 1.769 1.00 96.94 171 VAL A C 1
ATOM 1333 O O . VAL A 1 171 ? -12.943 1.119 2.580 1.00 96.94 171 VAL A O 1
ATOM 1336 N N . GLY A 1 172 ? -12.087 -0.851 1.966 1.00 97.56 172 GLY A N 1
ATOM 1337 C CA . GLY A 1 172 ? -12.503 -1.539 3.177 1.00 97.56 172 GLY A CA 1
ATOM 1338 C C . GLY A 1 172 ? -11.822 -2.881 3.331 1.00 97.56 172 GLY A C 1
ATOM 1339 O O . GLY A 1 172 ? -11.004 -3.269 2.507 1.00 97.56 172 GLY A O 1
ATOM 1340 N N . ASP A 1 173 ? -12.175 -3.601 4.381 1.00 97.31 173 ASP A N 1
ATOM 1341 C CA . ASP A 1 173 ? -11.758 -4.985 4.584 1.00 97.31 173 ASP A CA 1
ATOM 1342 C C . ASP A 1 173 ? -12.983 -5.782 5.028 1.00 97.31 173 ASP A C 1
ATOM 1344 O O . ASP A 1 173 ? -13.556 -5.508 6.087 1.00 97.31 173 ASP A O 1
ATOM 1348 N N . SER A 1 174 ? -13.412 -6.741 4.207 1.00 96.62 174 SER A N 1
ATOM 1349 C CA . SER A 1 174 ? -14.606 -7.554 4.469 1.00 96.62 174 SER A CA 1
ATOM 1350 C C . SER A 1 174 ? -14.448 -8.500 5.657 1.00 96.62 174 SER A C 1
ATOM 1352 O O . SER A 1 174 ? -15.428 -8.794 6.341 1.00 96.62 174 SER A O 1
ATOM 1354 N N . TYR A 1 175 ? -13.224 -8.943 5.951 1.00 95.69 175 TYR A N 1
ATOM 1355 C CA . TYR A 1 175 ? -12.942 -9.823 7.082 1.00 95.69 175 TYR A CA 1
ATOM 1356 C C . TYR A 1 175 ? -12.996 -9.055 8.405 1.00 95.69 175 TYR A C 1
ATOM 1358 O O . TYR A 1 175 ? -13.598 -9.499 9.394 1.00 95.69 175 TYR A O 1
ATOM 1366 N N . TYR A 1 176 ? -12.413 -7.857 8.426 1.00 96.06 176 TYR A N 1
ATOM 1367 C CA . TYR A 1 176 ? -12.516 -6.993 9.592 1.00 96.06 176 TYR A CA 1
ATOM 1368 C C . TYR A 1 176 ? -13.847 -6.259 9.678 1.00 96.06 176 TYR A C 1
ATOM 1370 O O . TYR A 1 176 ? -14.263 -5.983 10.795 1.00 96.06 176 TYR A O 1
ATOM 1378 N N . GLY A 1 177 ? -14.564 -6.066 8.574 1.00 96.62 177 GLY A N 1
ATOM 1379 C CA . GLY A 1 177 ? -15.913 -5.509 8.551 1.00 96.62 177 GLY A CA 1
ATOM 1380 C C . GLY A 1 177 ? -15.954 -3.983 8.525 1.00 96.62 177 GLY A C 1
ATOM 1381 O O . GLY A 1 177 ? -16.926 -3.412 9.008 1.00 96.62 177 GLY A O 1
ATOM 1382 N N . TRP A 1 178 ? -14.933 -3.310 7.984 1.00 98.00 178 TRP A N 1
ATOM 1383 C CA . TRP A 1 178 ? -14.901 -1.844 7.892 1.00 98.00 178 TRP A CA 1
ATOM 1384 C C . TRP A 1 178 ? -14.837 -1.349 6.448 1.00 98.00 178 TRP A C 1
ATOM 1386 O O . TRP A 1 178 ? -14.310 -2.032 5.575 1.00 98.00 178 TRP A O 1
ATOM 1396 N N . SER A 1 179 ? -15.348 -0.145 6.200 1.00 97.88 179 SER A N 1
ATOM 1397 C CA . SER A 1 179 ? -15.192 0.567 4.928 1.00 97.88 179 SER A CA 1
ATOM 1398 C C . SER A 1 179 ? -15.131 2.082 5.140 1.00 97.88 179 SER A C 1
ATOM 1400 O O . SER A 1 179 ? -15.587 2.585 6.165 1.00 97.88 179 SER A O 1
ATOM 1402 N N . ALA A 1 180 ? -14.551 2.803 4.186 1.00 97.12 180 ALA A N 1
ATOM 1403 C CA . ALA A 1 180 ? -14.479 4.262 4.154 1.00 97.12 180 ALA A CA 1
ATOM 1404 C C . ALA A 1 180 ? -14.412 4.757 2.702 1.00 97.12 180 ALA A C 1
ATOM 1406 O O . ALA A 1 180 ? -13.984 4.020 1.807 1.00 97.12 180 ALA A O 1
ATOM 1407 N N . ASP A 1 181 ? -14.789 6.011 2.464 1.00 95.44 181 ASP A N 1
ATOM 1408 C CA . ASP A 1 181 ? -14.509 6.682 1.194 1.00 95.44 181 ASP A CA 1
ATOM 1409 C C . ASP A 1 181 ? -12.992 6.764 0.989 1.00 95.44 181 ASP A C 1
ATOM 1411 O O . ASP A 1 181 ? -12.237 7.009 1.931 1.00 95.44 181 ASP A O 1
ATOM 1415 N N . PHE A 1 182 ? -12.533 6.573 -0.248 1.00 93.88 182 PHE A N 1
ATOM 1416 C CA . PHE A 1 182 ? -11.119 6.510 -0.603 1.00 93.88 182 PHE A CA 1
ATOM 1417 C C . PHE A 1 182 ? -10.718 7.656 -1.547 1.00 93.88 182 PHE A C 1
ATOM 1419 O O . PHE A 1 182 ? -10.758 7.525 -2.775 1.00 93.88 182 PHE A O 1
ATOM 1426 N N . PRO A 1 183 ? -10.313 8.814 -0.993 1.00 91.25 183 PRO A N 1
ATOM 1427 C CA . PRO A 1 183 ? -9.784 9.924 -1.774 1.00 91.25 183 PRO A CA 1
ATOM 1428 C C . PRO A 1 183 ? -8.572 9.527 -2.634 1.00 91.25 183 PRO A C 1
ATOM 1430 O O . PRO A 1 183 ? -7.615 8.922 -2.155 1.00 91.25 183 PRO A O 1
ATOM 1433 N N . LYS A 1 184 ? -8.550 9.955 -3.907 1.00 87.56 184 LYS A N 1
ATOM 1434 C CA . LYS A 1 184 ? -7.480 9.622 -4.879 1.00 87.56 184 LYS A CA 1
ATOM 1435 C C . LYS A 1 184 ? -6.083 10.132 -4.500 1.00 87.56 184 LYS A C 1
ATOM 1437 O O . LYS A 1 184 ? -5.093 9.742 -5.120 1.00 87.56 184 LYS A O 1
ATOM 1442 N N . ASN A 1 185 ? -5.995 11.052 -3.549 1.00 87.19 185 ASN A N 1
ATOM 1443 C CA . ASN A 1 185 ? -4.765 11.603 -2.984 1.00 87.19 185 ASN A CA 1
ATOM 1444 C C . ASN A 1 185 ? -4.214 10.781 -1.807 1.00 87.19 185 ASN A C 1
ATOM 1446 O O . ASN A 1 185 ? -3.151 11.135 -1.304 1.00 87.19 185 ASN A O 1
ATOM 1450 N N . LEU A 1 186 ? -4.873 9.692 -1.404 1.00 89.62 186 LEU A N 1
ATOM 1451 C CA . LEU A 1 186 ? -4.340 8.725 -0.450 1.00 89.62 186 LEU A CA 1
ATOM 1452 C C . LEU A 1 186 ? -3.718 7.523 -1.169 1.00 89.62 186 LEU A C 1
ATOM 1454 O O . LEU A 1 186 ? -4.184 7.085 -2.219 1.00 89.62 186 LEU A O 1
ATOM 1458 N N . ASN A 1 187 ? -2.653 6.990 -0.579 1.00 85.94 187 ASN A N 1
ATOM 1459 C CA . ASN A 1 187 ? -2.026 5.727 -0.952 1.00 85.94 187 ASN A CA 1
ATOM 1460 C C . ASN A 1 187 ? -1.978 4.818 0.274 1.00 85.94 187 ASN A C 1
ATOM 1462 O O . ASN A 1 187 ? -1.686 5.294 1.368 1.00 85.94 187 ASN A O 1
ATOM 1466 N N . LEU A 1 188 ? -2.174 3.513 0.091 1.00 87.69 188 LEU A N 1
ATOM 1467 C CA . LEU A 1 188 ? -1.834 2.534 1.122 1.00 87.69 188 LEU A CA 1
ATOM 1468 C C . LEU A 1 188 ? -0.312 2.358 1.156 1.00 87.69 188 LEU A C 1
ATOM 1470 O O . LEU A 1 188 ? 0.273 1.786 0.236 1.00 87.69 188 LEU A O 1
ATOM 1474 N N . ASN A 1 189 ? 0.314 2.871 2.210 1.00 78.12 189 ASN A N 1
ATOM 1475 C CA . ASN A 1 189 ? 1.756 2.806 2.438 1.00 78.12 189 ASN A CA 1
ATOM 1476 C C . ASN A 1 189 ? 2.178 1.487 3.087 1.00 78.12 189 ASN A C 1
ATOM 1478 O O . ASN A 1 189 ? 3.232 0.939 2.779 1.00 78.12 189 ASN A O 1
ATOM 1482 N N . TYR A 1 190 ? 1.359 0.983 4.007 1.00 78.56 190 TYR A N 1
ATOM 1483 C CA . TYR A 1 190 ? 1.646 -0.253 4.719 1.00 78.56 190 TYR A CA 1
ATOM 1484 C C . TYR A 1 190 ? 0.358 -0.979 5.077 1.00 78.56 190 TYR A C 1
ATOM 1486 O O . TYR A 1 190 ? -0.636 -0.358 5.448 1.00 78.56 190 TYR A O 1
ATOM 1494 N N . ARG A 1 191 ? 0.413 -2.306 5.026 1.00 84.62 191 ARG A N 1
ATOM 1495 C CA . ARG A 1 191 ? -0.590 -3.197 5.594 1.00 84.62 191 ARG A CA 1
ATOM 1496 C C . ARG A 1 191 ? 0.133 -4.354 6.276 1.00 84.62 191 ARG A C 1
ATOM 1498 O O . ARG A 1 191 ? 1.064 -4.914 5.696 1.00 84.62 191 ARG A O 1
ATOM 1505 N N . SER A 1 192 ? -0.276 -4.716 7.489 1.00 83.50 192 SER A N 1
ATOM 1506 C CA . SER A 1 192 ? 0.243 -5.914 8.160 1.00 83.50 192 SER A CA 1
ATOM 1507 C C . SER A 1 192 ? -0.167 -7.184 7.408 1.00 83.50 192 SER A C 1
ATOM 1509 O O . SER A 1 192 ? -1.144 -7.188 6.658 1.00 83.50 192 SER A O 1
ATOM 1511 N N . PHE A 1 193 ? 0.546 -8.293 7.621 1.00 84.19 193 PHE A N 1
ATOM 1512 C CA . PHE A 1 193 ? 0.179 -9.584 7.025 1.00 84.19 193 PHE A CA 1
ATOM 1513 C C . PHE A 1 193 ? -1.281 -9.966 7.331 1.00 84.19 193 PHE A C 1
ATOM 1515 O O . PHE A 1 193 ? -2.064 -10.232 6.418 1.00 84.19 193 PHE A O 1
ATOM 1522 N N . SER A 1 194 ? -1.675 -9.879 8.603 1.00 87.00 194 SER A N 1
ATOM 1523 C CA . SER A 1 194 ? -3.042 -10.152 9.050 1.00 87.00 194 SER A CA 1
ATOM 1524 C C . SER A 1 194 ? -4.052 -9.091 8.613 1.00 87.00 194 SER A C 1
ATOM 1526 O O . SER A 1 194 ? -5.238 -9.323 8.770 1.00 87.00 194 SER A O 1
ATOM 1528 N N . GLY A 1 195 ? -3.633 -7.940 8.074 1.00 89.56 195 GLY A N 1
ATOM 1529 C CA . GLY A 1 195 ? -4.521 -6.861 7.620 1.00 89.56 195 GLY A CA 1
ATOM 1530 C C . GLY A 1 195 ? -5.143 -6.016 8.731 1.00 89.56 195 GLY A C 1
ATOM 1531 O O . GLY A 1 195 ? -5.853 -5.056 8.442 1.00 89.56 195 GLY A O 1
ATOM 1532 N N . ASN A 1 196 ? -4.863 -6.335 9.995 1.00 90.00 196 ASN A N 1
ATOM 1533 C CA . ASN A 1 196 ? -5.384 -5.606 11.148 1.00 90.00 196 ASN A CA 1
ATOM 1534 C C . ASN A 1 196 ? -4.754 -4.219 11.337 1.00 90.00 196 ASN A C 1
ATOM 1536 O O . ASN A 1 196 ? -5.270 -3.440 12.130 1.00 90.00 196 ASN A O 1
ATOM 1540 N N . VAL A 1 197 ? -3.653 -3.917 10.643 1.00 88.31 197 VAL A N 1
ATOM 1541 C CA . VAL A 1 197 ? -3.022 -2.595 10.621 1.00 88.31 197 VAL A CA 1
ATOM 1542 C C . VAL A 1 197 ? -2.899 -2.140 9.176 1.00 88.31 197 VAL A C 1
ATOM 1544 O O . VAL A 1 197 ? -2.280 -2.828 8.366 1.00 88.31 197 VAL A O 1
ATOM 1547 N N . ASN A 1 198 ? -3.447 -0.968 8.866 1.00 90.69 198 ASN A N 1
ATOM 1548 C CA . ASN A 1 198 ? -3.346 -0.316 7.563 1.00 90.69 198 ASN A CA 1
ATOM 1549 C C . ASN A 1 198 ? -2.888 1.127 7.769 1.00 90.69 198 ASN A C 1
ATOM 1551 O O . ASN A 1 198 ? -3.441 1.832 8.609 1.00 90.69 198 ASN A O 1
ATOM 1555 N N . ILE A 1 199 ? -1.894 1.571 7.006 1.00 86.44 199 ILE A N 1
ATOM 1556 C CA . ILE A 1 199 ? -1.380 2.941 7.042 1.00 86.44 199 ILE A CA 1
ATOM 1557 C C . ILE A 1 199 ? -1.568 3.545 5.663 1.00 86.44 199 ILE A C 1
ATOM 1559 O O . ILE A 1 199 ? -0.938 3.120 4.692 1.00 86.44 199 ILE A O 1
ATOM 1563 N N . PHE A 1 200 ? -2.414 4.559 5.596 1.00 88.06 200 PHE A N 1
ATOM 1564 C CA . PHE A 1 200 ? -2.613 5.386 4.423 1.00 88.06 200 PHE A CA 1
ATOM 1565 C C . PHE A 1 200 ? -1.817 6.676 4.575 1.00 88.06 200 PHE A C 1
ATOM 1567 O O . PHE A 1 200 ? -1.771 7.257 5.655 1.00 88.06 200 PHE A O 1
ATOM 1574 N N . VAL A 1 201 ? -1.199 7.138 3.495 1.00 84.06 201 VAL A N 1
ATOM 1575 C CA . VAL A 1 201 ? -0.454 8.402 3.458 1.00 84.06 201 VAL A CA 1
ATOM 1576 C C . VAL A 1 201 ? -0.974 9.280 2.340 1.00 84.06 201 VAL A C 1
ATOM 1578 O O . VAL A 1 201 ? -1.402 8.789 1.290 1.00 84.06 201 VAL A O 1
ATOM 1581 N N . HIS A 1 202 ? -0.933 10.587 2.559 1.00 85.69 202 HIS A N 1
ATOM 1582 C CA . HIS A 1 202 ? -1.297 11.546 1.530 1.00 85.69 202 HIS A CA 1
ATOM 1583 C C . HIS A 1 202 ? -0.143 11.763 0.539 1.00 85.69 202 HIS A C 1
ATOM 1585 O O . HIS A 1 202 ? 1.018 11.860 0.921 1.00 85.69 202 HIS A O 1
ATOM 1591 N N . LYS A 1 203 ? -0.463 11.876 -0.755 1.00 80.50 203 LYS A N 1
ATOM 1592 C CA . LYS A 1 203 ? 0.524 11.992 -1.848 1.00 80.50 203 LYS A CA 1
ATOM 1593 C C . LYS A 1 203 ? 1.352 13.277 -1.822 1.00 80.50 203 LYS A C 1
ATOM 1595 O O . LYS A 1 203 ? 2.468 13.285 -2.326 1.00 80.50 203 LYS A O 1
ATOM 1600 N N . TYR A 1 204 ? 0.780 14.367 -1.313 1.00 79.50 204 TYR A N 1
ATOM 1601 C CA . TYR A 1 204 ? 1.335 15.719 -1.482 1.00 79.50 204 TYR A CA 1
ATOM 1602 C C . TYR A 1 204 ? 1.584 16.484 -0.182 1.00 79.50 204 TYR A C 1
ATOM 1604 O O . TYR A 1 204 ? 2.130 17.579 -0.232 1.00 79.50 204 TYR A O 1
ATOM 1612 N N . ILE A 1 205 ? 1.134 15.956 0.957 1.00 80.19 205 ILE A N 1
ATOM 1613 C CA . ILE A 1 205 ? 1.246 16.632 2.257 1.00 80.19 205 ILE A CA 1
ATOM 1614 C C . ILE A 1 205 ? 1.654 15.593 3.287 1.00 80.19 205 ILE A C 1
ATOM 1616 O O . ILE A 1 205 ? 1.346 14.410 3.116 1.00 80.19 205 ILE A O 1
ATOM 1620 N N . ASN A 1 206 ? 2.319 16.028 4.350 1.00 77.75 206 ASN A N 1
ATOM 1621 C CA . ASN A 1 206 ? 2.768 15.122 5.391 1.00 77.75 206 ASN A CA 1
ATOM 1622 C C . ASN A 1 206 ? 1.605 14.805 6.341 1.00 77.75 206 ASN A C 1
ATOM 1624 O O . ASN A 1 206 ? 1.320 15.508 7.314 1.00 77.75 206 ASN A O 1
ATOM 1628 N N . CYS A 1 207 ? 0.875 13.757 5.974 1.00 82.88 207 CYS A N 1
ATOM 1629 C CA . CYS A 1 207 ? -0.306 13.289 6.670 1.00 82.88 207 CYS A CA 1
ATOM 1630 C C . CYS A 1 207 ? -0.420 11.769 6.540 1.00 82.88 207 CYS A C 1
ATOM 1632 O O . CYS A 1 207 ? -0.202 11.212 5.457 1.00 82.88 207 CYS A O 1
ATOM 1634 N N . SER A 1 208 ? -0.803 11.113 7.636 1.00 86.31 208 SER A N 1
ATOM 1635 C CA . SER A 1 208 ? -1.065 9.676 7.658 1.00 86.31 208 SER A CA 1
ATOM 1636 C C . SER A 1 208 ? -2.342 9.335 8.417 1.00 86.31 208 SER A C 1
ATOM 1638 O O . SER A 1 208 ? -2.665 9.972 9.417 1.00 86.31 208 SER A O 1
ATOM 1640 N N . ILE A 1 209 ? -3.053 8.320 7.929 1.00 92.81 209 ILE A N 1
ATOM 1641 C CA . ILE A 1 209 ? -4.176 7.677 8.611 1.00 92.81 209 ILE A CA 1
ATOM 1642 C C . ILE A 1 209 ? -3.760 6.248 8.935 1.00 92.81 209 ILE A C 1
ATOM 1644 O O . ILE A 1 209 ? -3.361 5.496 8.047 1.00 92.81 209 ILE A O 1
ATOM 1648 N N . ILE A 1 210 ? -3.881 5.865 10.196 1.00 92.19 210 ILE A N 1
ATOM 1649 C CA . ILE A 1 210 ? -3.555 4.538 10.698 1.00 92.19 210 ILE A CA 1
ATOM 1650 C C . ILE A 1 210 ? -4.856 3.901 11.170 1.00 92.19 210 ILE A C 1
ATOM 1652 O O . ILE A 1 210 ? -5.520 4.429 12.055 1.00 92.19 210 ILE A O 1
ATOM 1656 N N . ILE A 1 211 ? -5.217 2.761 10.592 1.00 96.81 211 ILE A N 1
ATOM 1657 C CA . ILE A 1 211 ? -6.318 1.924 11.066 1.00 96.81 211 ILE A CA 1
ATOM 1658 C C . ILE A 1 211 ? -5.701 0.711 11.745 1.00 96.81 211 ILE A C 1
ATOM 1660 O O . ILE A 1 211 ? -5.015 -0.064 11.082 1.00 96.81 211 ILE A O 1
ATOM 1664 N N . SER A 1 212 ? -5.960 0.544 13.039 1.00 94.06 212 SER A N 1
ATOM 1665 C CA . SER A 1 212 ? -5.564 -0.627 13.821 1.00 94.06 212 SER A CA 1
ATOM 1666 C C . SER A 1 212 ? -6.793 -1.313 14.403 1.00 94.06 212 SER A C 1
ATOM 1668 O O . SER A 1 212 ? -7.683 -0.658 14.941 1.00 94.06 212 SER A O 1
ATOM 1670 N N . ILE A 1 213 ? -6.848 -2.637 14.301 1.00 95.19 213 ILE A N 1
ATOM 1671 C CA . ILE A 1 213 ? -8.015 -3.432 14.685 1.00 95.19 213 ILE A CA 1
ATOM 1672 C C . ILE A 1 213 ? -7.572 -4.511 15.657 1.00 95.19 213 ILE A C 1
ATOM 1674 O O . ILE A 1 213 ? -6.647 -5.278 15.384 1.00 95.19 213 ILE A O 1
ATOM 1678 N N . LEU A 1 214 ? -8.244 -4.564 16.800 1.00 88.31 214 LEU A N 1
ATOM 1679 C CA . LEU A 1 214 ? -7.976 -5.521 17.864 1.00 88.31 214 LEU A CA 1
ATOM 1680 C C . LEU A 1 214 ? -9.234 -6.328 18.167 1.00 88.31 214 LEU A C 1
ATOM 1682 O O . LEU A 1 214 ? -10.358 -5.845 18.013 1.00 88.31 214 LEU A O 1
ATOM 1686 N N . GLN A 1 215 ? -9.038 -7.547 18.665 1.00 89.62 215 GLN A N 1
ATOM 1687 C CA . GLN A 1 215 ? -10.107 -8.257 19.360 1.00 89.62 215 GLN A CA 1
ATOM 1688 C C . GLN A 1 215 ? -10.497 -7.454 20.605 1.00 89.62 215 GLN A C 1
ATOM 1690 O O . GLN A 1 215 ? -9.630 -6.978 21.340 1.00 89.62 215 GLN A O 1
ATOM 1695 N N . GLN A 1 216 ? -11.797 -7.288 20.837 1.00 90.50 216 GLN A N 1
ATOM 1696 C CA . GLN A 1 216 ? -12.307 -6.369 21.850 1.00 90.50 216 GLN A CA 1
ATOM 1697 C C . GLN A 1 216 ? -11.868 -6.755 23.261 1.00 90.50 216 GLN A C 1
ATOM 1699 O O . GLN A 1 216 ? -11.488 -5.880 24.030 1.00 90.50 216 GLN A O 1
ATOM 1704 N N . GLY A 1 217 ? -11.912 -8.039 23.622 1.00 88.00 217 GLY A N 1
ATOM 1705 C CA . GLY A 1 217 ? -11.585 -8.471 24.983 1.00 88.00 217 GLY A CA 1
ATOM 1706 C C . GLY A 1 217 ? -12.350 -7.661 26.041 1.00 88.00 217 GLY A C 1
ATOM 1707 O O . GLY A 1 217 ? -13.577 -7.646 26.043 1.00 88.00 217 GLY A O 1
ATOM 1708 N N . GLU A 1 218 ? -11.619 -6.971 26.922 1.00 87.44 218 GLU A N 1
ATOM 1709 C CA . GLU A 1 218 ? -12.178 -6.117 27.986 1.00 87.44 218 GLU A CA 1
ATOM 1710 C C . GLU A 1 218 ? -12.311 -4.631 27.589 1.00 87.44 218 GLU A C 1
ATOM 1712 O O . GLU A 1 218 ? -12.704 -3.797 28.408 1.00 87.44 218 GLU A O 1
ATOM 1717 N N . PHE A 1 219 ? -11.969 -4.259 26.354 1.00 88.62 219 PHE A N 1
ATOM 1718 C CA . PHE A 1 219 ? -12.023 -2.871 25.905 1.00 88.62 219 PHE A CA 1
ATOM 1719 C C . PHE A 1 219 ? -13.469 -2.383 25.729 1.00 88.62 219 PHE A C 1
ATOM 1721 O O . PHE A 1 219 ? -14.328 -3.047 25.140 1.00 88.62 219 PHE A O 1
ATOM 1728 N N . THR A 1 220 ? -13.720 -1.178 26.232 1.00 94.19 220 THR A N 1
ATOM 1729 C CA . THR A 1 220 ? -14.969 -0.427 26.098 1.00 94.19 220 THR A CA 1
ATOM 1730 C C . THR A 1 220 ? -14.638 1.003 25.687 1.00 94.19 220 THR A C 1
ATOM 1732 O O . THR A 1 220 ? -13.531 1.482 25.920 1.00 94.19 220 THR A O 1
ATOM 1735 N N . ILE A 1 221 ? -15.597 1.730 25.114 1.00 96.12 221 ILE A N 1
ATOM 1736 C CA . ILE A 1 221 ? -15.377 3.145 24.781 1.00 96.12 221 ILE A CA 1
ATOM 1737 C C . ILE A 1 221 ? -14.972 3.958 26.019 1.00 96.12 221 ILE A C 1
ATOM 1739 O O . ILE A 1 221 ? -14.094 4.811 25.932 1.00 96.12 221 ILE A O 1
ATOM 1743 N N . ASP A 1 222 ? -15.546 3.649 27.183 1.00 95.00 222 ASP A N 1
ATOM 1744 C CA . ASP A 1 222 ? -15.219 4.319 28.444 1.00 95.00 222 ASP A CA 1
ATOM 1745 C C . ASP A 1 222 ? -13.755 4.154 28.844 1.00 95.00 222 ASP A C 1
ATOM 1747 O O . ASP A 1 222 ? -13.098 5.138 29.203 1.00 95.00 222 ASP A O 1
ATOM 1751 N N . ASN A 1 223 ? -13.243 2.920 28.811 1.00 94.81 223 ASN A N 1
ATOM 1752 C CA . ASN A 1 223 ? -11.873 2.664 29.236 1.00 94.81 223 ASN A CA 1
ATOM 1753 C C . ASN A 1 223 ? -10.857 3.139 28.192 1.00 94.81 223 ASN A C 1
ATOM 1755 O O . ASN A 1 223 ? -9.866 3.749 28.589 1.00 94.81 223 ASN A O 1
ATOM 1759 N N . ILE A 1 224 ? -11.146 2.986 26.895 1.00 93.62 224 ILE A N 1
ATOM 1760 C CA . ILE A 1 224 ? -10.304 3.504 25.810 1.00 93.62 224 ILE A CA 1
ATOM 1761 C C . ILE A 1 224 ? -10.186 5.024 25.927 1.00 93.62 224 ILE A C 1
ATOM 1763 O O . ILE A 1 224 ? -9.079 5.552 25.996 1.00 93.62 224 ILE A O 1
ATOM 1767 N N . LEU A 1 225 ? -11.316 5.731 26.032 1.00 94.62 225 LEU A N 1
ATOM 1768 C CA . LEU A 1 225 ? -11.318 7.189 26.123 1.00 94.62 225 LEU A CA 1
ATOM 1769 C C . LEU A 1 225 ? -10.615 7.677 27.395 1.00 94.62 225 LEU A C 1
ATOM 1771 O O . LEU A 1 225 ? -9.873 8.653 27.355 1.00 94.62 225 LEU A O 1
ATOM 1775 N N . SER A 1 226 ? -10.810 6.992 28.525 1.00 93.69 226 SER A N 1
ATOM 1776 C CA . SER A 1 226 ? -10.120 7.341 29.775 1.00 93.69 226 SER A CA 1
ATOM 1777 C C . SER A 1 226 ? -8.603 7.171 29.661 1.00 93.69 226 SER A C 1
ATOM 1779 O O . SER A 1 226 ? -7.852 8.001 30.177 1.00 93.69 226 SER A O 1
ATOM 1781 N N . MET A 1 227 ? -8.152 6.111 28.985 1.00 90.38 227 MET A N 1
ATOM 1782 C CA . MET A 1 227 ? -6.735 5.869 28.715 1.00 90.38 227 MET A CA 1
ATOM 1783 C C . MET A 1 227 ? -6.158 6.956 27.803 1.00 90.38 227 MET A C 1
ATOM 1785 O O . MET A 1 227 ? -5.121 7.520 28.146 1.00 90.38 227 MET A O 1
ATOM 1789 N N . GLU A 1 228 ? -6.856 7.317 26.724 1.00 91.69 228 GLU A N 1
ATOM 1790 C CA . GLU A 1 228 ? -6.403 8.348 25.778 1.00 91.69 228 GLU A CA 1
ATOM 1791 C C . GLU A 1 228 ? -6.345 9.747 26.410 1.00 91.69 228 GLU A C 1
ATOM 1793 O O . GLU A 1 228 ? -5.374 10.490 26.299 1.00 91.69 228 GLU A O 1
ATOM 1798 N N . LEU A 1 229 ? -7.356 10.129 27.187 1.00 92.94 229 LEU A N 1
ATOM 1799 C CA . LEU A 1 229 ? -7.317 11.423 27.871 1.00 92.94 229 LEU A CA 1
ATOM 1800 C C . LEU A 1 229 ? -6.189 11.484 28.912 1.00 92.94 229 LEU A C 1
ATOM 1802 O O . LEU A 1 229 ? -5.621 12.553 29.146 1.00 92.94 229 LEU A O 1
ATOM 1806 N N . SER A 1 230 ? -5.821 10.344 29.506 1.00 91.00 230 SER A N 1
ATOM 1807 C CA . SER A 1 230 ? -4.671 10.258 30.407 1.00 91.00 230 SER A CA 1
ATOM 1808 C C . SER A 1 230 ? -3.331 10.400 29.680 1.00 91.00 230 SER A C 1
ATOM 1810 O O . SER A 1 230 ? -2.407 10.954 30.271 1.00 91.00 230 SER A O 1
ATOM 1812 N N . THR A 1 231 ? -3.188 9.915 28.441 1.00 86.31 231 THR A N 1
ATOM 1813 C CA . THR A 1 231 ? -1.948 10.063 27.650 1.00 86.31 231 THR A CA 1
ATOM 1814 C C . THR A 1 231 ? -1.769 11.489 27.131 1.00 86.31 231 THR A C 1
ATOM 1816 O O . THR A 1 231 ? -0.626 11.950 27.016 1.00 86.31 231 THR A O 1
ATOM 1819 N N . ILE A 1 232 ? -2.881 12.183 26.863 1.00 89.38 232 ILE A N 1
ATOM 1820 C CA . ILE A 1 232 ? -2.935 13.563 26.363 1.00 89.38 232 ILE A CA 1
ATOM 1821 C C . ILE A 1 232 ? -2.584 14.578 27.454 1.00 89.38 232 ILE A C 1
ATOM 1823 O O . ILE A 1 232 ? -1.800 15.495 27.204 1.00 89.38 232 ILE A O 1
ATOM 1827 N N . LYS A 1 233 ? -3.138 14.405 28.661 1.00 88.56 233 LYS A N 1
ATOM 1828 C CA . LYS A 1 233 ? -3.172 15.411 29.740 1.00 88.56 233 LYS A CA 1
ATOM 1829 C C . LYS A 1 233 ? -1.842 16.119 30.030 1.00 88.56 233 LYS A C 1
ATOM 1831 O O . LYS A 1 233 ? -1.856 17.314 30.310 1.00 88.56 233 LYS A O 1
ATOM 1836 N N . ASP A 1 234 ? -0.724 15.398 29.974 1.00 83.56 234 ASP A N 1
ATOM 1837 C CA . ASP A 1 234 ? 0.580 15.916 30.410 1.00 83.56 234 ASP A CA 1
ATOM 1838 C C . ASP A 1 234 ? 1.479 16.395 29.257 1.00 83.56 234 ASP A C 1
ATOM 1840 O O . ASP A 1 234 ? 2.506 17.026 29.502 1.00 83.56 234 ASP A O 1
ATOM 1844 N N . ARG A 1 235 ? 1.133 16.080 28.001 1.00 86.69 235 ARG A N 1
ATOM 1845 C CA . ARG A 1 235 ? 2.022 16.285 26.838 1.00 86.69 235 ARG A CA 1
ATOM 1846 C C . ARG A 1 235 ? 1.391 17.066 25.692 1.00 86.69 235 ARG A C 1
ATOM 1848 O O . ARG A 1 235 ? 2.116 17.592 24.855 1.00 86.69 235 ARG A O 1
ATOM 1855 N N . TYR A 1 236 ? 0.067 17.150 25.654 1.00 93.69 236 TYR A N 1
ATOM 1856 C CA . TYR A 1 236 ? -0.669 17.656 24.507 1.00 93.69 236 TYR A CA 1
ATOM 1857 C C . TYR A 1 236 ? -1.735 18.670 24.926 1.00 93.69 236 TYR A C 1
ATOM 1859 O O . TYR A 1 236 ? -2.247 18.670 26.044 1.00 93.69 236 TYR A O 1
ATOM 1867 N N . THR A 1 237 ? -2.112 19.528 23.984 1.00 96.50 237 THR A N 1
ATOM 1868 C CA . THR A 1 237 ? -3.277 20.403 24.103 1.00 96.50 237 THR A CA 1
ATOM 1869 C C . THR A 1 237 ? -4.499 19.693 23.534 1.00 96.50 237 THR A C 1
ATOM 1871 O O . THR A 1 237 ? -4.580 19.476 22.323 1.00 96.50 237 THR A O 1
ATOM 1874 N N . LEU A 1 238 ? -5.471 19.375 24.390 1.00 97.25 238 LEU A N 1
ATOM 1875 C CA . LEU A 1 238 ? -6.776 18.874 23.962 1.00 97.25 238 LEU A CA 1
ATOM 1876 C C . LEU A 1 238 ? -7.548 19.976 23.216 1.00 97.25 238 LEU A C 1
ATOM 1878 O O . LEU A 1 238 ? -7.692 21.090 23.718 1.00 97.25 238 LEU A O 1
ATOM 1882 N N . ILE A 1 239 ? -8.052 19.655 22.026 1.00 97.00 239 ILE A N 1
ATOM 1883 C CA . ILE A 1 239 ? -8.829 20.562 21.170 1.00 97.00 239 ILE A CA 1
ATOM 1884 C C . ILE A 1 239 ? -10.321 20.249 21.248 1.00 97.00 239 ILE A C 1
ATOM 1886 O O . ILE A 1 239 ? -11.140 21.164 21.319 1.00 97.00 23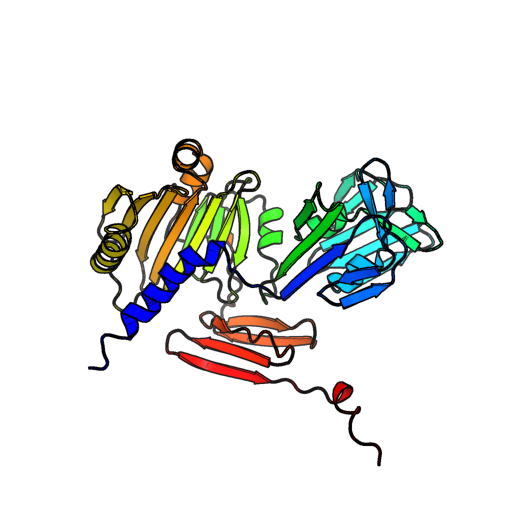9 ILE A O 1
ATOM 1890 N N . GLY A 1 240 ? -10.684 18.969 21.233 1.00 96.56 240 GLY A N 1
ATOM 1891 C CA . GLY A 1 240 ? -12.076 18.544 21.273 1.00 96.56 240 GLY A CA 1
ATOM 1892 C C . GLY A 1 240 ? -12.214 17.062 21.572 1.00 96.56 240 GLY A C 1
ATOM 1893 O O . GLY A 1 240 ? -11.284 16.288 21.359 1.00 96.56 240 GLY A O 1
ATOM 1894 N N . GLN A 1 241 ? -13.384 16.677 22.067 1.00 97.19 241 GLN A N 1
ATOM 1895 C CA . GLN A 1 241 ? -13.733 15.285 22.310 1.00 97.19 241 GLN A CA 1
ATOM 1896 C C . GLN A 1 241 ? -15.220 15.057 22.044 1.00 97.19 241 GLN A C 1
ATOM 1898 O O . GLN A 1 241 ? -16.045 15.934 22.306 1.00 97.19 241 GLN A O 1
ATOM 1903 N N . GLU A 1 242 ? -15.553 13.862 21.582 1.00 97.44 242 GLU A N 1
ATOM 1904 C CA . GLU A 1 242 ? -16.917 13.382 21.381 1.00 97.44 242 GLU A CA 1
ATOM 1905 C C . GLU A 1 242 ? -17.011 11.941 21.881 1.00 97.44 242 GLU A C 1
ATOM 1907 O O . GLU A 1 242 ? -16.059 11.167 21.769 1.00 97.44 242 GLU A O 1
ATOM 1912 N N . LYS A 1 243 ? -18.162 11.568 22.439 1.00 97.38 243 LYS A N 1
ATOM 1913 C CA . LYS A 1 243 ? -18.400 10.226 22.969 1.00 97.38 243 LYS A CA 1
ATOM 1914 C C . LYS A 1 243 ? -19.850 9.819 22.734 1.00 97.38 243 LYS A C 1
ATOM 1916 O O . LYS A 1 243 ? -20.763 10.557 23.096 1.00 97.38 243 LYS A O 1
ATOM 1921 N N . GLY A 1 244 ? -20.033 8.631 22.175 1.00 95.12 244 GLY A N 1
ATOM 1922 C CA . GLY A 1 244 ? -21.283 7.878 22.145 1.00 95.12 244 GLY A CA 1
ATOM 1923 C C . GLY A 1 244 ? -21.100 6.498 22.785 1.00 95.12 244 GLY A C 1
ATOM 1924 O O . GLY A 1 244 ? -20.080 6.229 23.418 1.00 95.12 244 GLY A O 1
ATOM 1925 N N . ASP A 1 245 ? -22.079 5.613 22.604 1.00 93.25 245 ASP A N 1
ATOM 1926 C CA . ASP A 1 245 ? -22.081 4.289 23.250 1.00 93.25 245 ASP A CA 1
ATOM 1927 C C . ASP A 1 245 ? -21.001 3.350 22.689 1.00 93.25 245 ASP A C 1
ATOM 1929 O O . ASP A 1 245 ? -20.339 2.621 23.426 1.00 93.25 245 ASP A O 1
ATOM 1933 N N . SER A 1 246 ? -20.805 3.385 21.370 1.00 95.38 246 SER A N 1
ATOM 1934 C CA . SER A 1 246 ? -19.880 2.518 20.628 1.00 95.38 246 SER A CA 1
ATOM 1935 C C . SER A 1 246 ? -18.832 3.304 19.833 1.00 95.38 246 SER A C 1
ATOM 1937 O O . SER A 1 246 ? -18.177 2.742 18.955 1.00 95.38 246 SER A O 1
ATOM 1939 N N . TYR A 1 247 ? -18.704 4.603 20.115 1.00 97.38 247 TYR A N 1
ATOM 1940 C CA . TYR A 1 247 ? -17.819 5.528 19.417 1.00 97.38 247 TYR A CA 1
ATOM 1941 C C . TYR A 1 247 ? -17.224 6.558 20.375 1.00 97.38 247 TYR A C 1
ATOM 1943 O O . TYR A 1 247 ? -17.926 7.087 21.235 1.00 97.38 247 TYR A O 1
ATOM 1951 N N . ALA A 1 248 ? -15.961 6.909 20.175 1.00 97.69 248 ALA A N 1
ATOM 1952 C CA . ALA A 1 248 ? -15.390 8.125 20.731 1.00 97.69 248 ALA A CA 1
ATOM 1953 C C . ALA A 1 248 ? -14.433 8.767 19.734 1.00 97.69 248 ALA A C 1
ATOM 1955 O O . ALA A 1 248 ? -13.835 8.087 18.904 1.00 97.69 248 ALA A O 1
ATOM 1956 N N . LYS A 1 249 ? -14.273 10.079 19.850 1.00 97.38 249 LYS A N 1
ATOM 1957 C CA . LYS A 1 249 ? -13.306 10.858 19.090 1.00 97.38 249 LYS A CA 1
ATOM 1958 C C . LYS A 1 249 ? -12.579 11.826 19.999 1.00 97.38 249 LYS A C 1
ATOM 1960 O O . LYS A 1 249 ? -13.198 12.443 20.864 1.00 97.38 249 LYS A O 1
ATOM 1965 N N . VAL A 1 250 ? -11.286 11.998 19.762 1.00 97.31 250 VAL A N 1
ATOM 1966 C CA . VAL A 1 250 ? -10.450 12.967 20.468 1.00 97.31 250 VAL A CA 1
ATOM 1967 C C . VAL A 1 250 ? -9.576 13.694 19.456 1.00 97.31 250 VAL A C 1
ATOM 1969 O O . VAL A 1 250 ? -8.937 13.073 18.617 1.00 97.31 250 VAL A O 1
ATOM 1972 N N . VAL A 1 251 ? -9.559 15.023 19.521 1.00 96.75 251 VAL A N 1
ATOM 1973 C CA . VAL A 1 251 ? -8.690 15.881 18.708 1.00 96.75 251 VAL A CA 1
ATOM 1974 C C . VAL A 1 251 ? -7.748 16.606 19.650 1.00 96.75 251 VAL A C 1
ATOM 1976 O O . VAL A 1 251 ? -8.195 17.256 20.599 1.00 96.75 251 VAL A O 1
ATOM 1979 N N . TYR A 1 252 ? -6.452 16.522 19.392 1.00 95.75 252 TYR A N 1
ATOM 1980 C CA . TYR A 1 252 ? -5.419 17.126 20.225 1.00 95.75 252 TYR A CA 1
ATOM 1981 C C . TYR A 1 252 ? -4.200 17.510 19.383 1.00 95.75 252 TYR A C 1
ATOM 1983 O O . TYR A 1 252 ? -4.125 17.217 18.191 1.00 95.75 252 TYR A O 1
ATOM 1991 N N . ARG A 1 253 ? -3.262 18.252 19.969 1.00 94.50 253 ARG A N 1
ATOM 1992 C CA . ARG A 1 253 ? -2.046 18.706 19.279 1.00 94.50 253 ARG A CA 1
ATOM 1993 C C . ARG A 1 253 ? -0.884 18.897 20.240 1.00 94.50 253 ARG A C 1
ATOM 1995 O O . ARG A 1 253 ? -1.114 19.128 21.427 1.00 94.50 253 ARG A O 1
ATOM 2002 N N . ASP A 1 254 ? 0.332 18.887 19.719 1.00 89.12 254 ASP A N 1
ATOM 2003 C CA . ASP A 1 254 ? 1.511 19.430 20.400 1.00 89.12 254 ASP A CA 1
ATOM 2004 C C . ASP A 1 254 ? 2.074 20.639 19.623 1.00 89.12 254 ASP A C 1
ATOM 2006 O O . ASP A 1 254 ? 1.328 21.335 18.922 1.00 89.12 254 ASP A O 1
ATOM 2010 N N . GLU A 1 255 ? 3.353 20.963 19.827 1.00 87.94 255 GLU A N 1
ATOM 2011 C CA . GLU A 1 255 ? 4.033 22.061 19.130 1.00 87.94 255 GLU A CA 1
ATOM 2012 C C . GLU A 1 255 ? 4.268 21.775 17.643 1.00 87.94 255 GLU A C 1
ATOM 2014 O O . GLU A 1 255 ? 4.308 22.713 16.848 1.00 87.94 255 GLU A O 1
ATOM 2019 N N . ALA A 1 256 ? 4.415 20.503 17.275 1.00 83.06 256 ALA A N 1
ATOM 2020 C CA . ALA A 1 256 ? 4.697 20.062 15.921 1.00 83.06 256 ALA A CA 1
ATOM 2021 C C . ALA A 1 256 ? 3.428 19.545 15.238 1.00 83.06 256 ALA A C 1
ATOM 2023 O O . ALA A 1 256 ? 3.048 20.067 14.204 1.00 83.06 256 ALA A O 1
ATOM 2024 N N . TYR A 1 257 ? 2.722 18.584 15.824 1.00 85.44 257 TYR A N 1
ATOM 2025 C CA . TYR A 1 257 ? 1.702 17.799 15.134 1.00 85.44 257 TYR A CA 1
ATOM 2026 C C . TYR A 1 257 ? 0.283 18.056 15.642 1.00 85.44 257 TYR A C 1
ATOM 2028 O O . TYR A 1 257 ? 0.047 18.488 16.775 1.00 85.44 257 TYR A O 1
ATOM 2036 N N . ALA A 1 258 ? -0.686 17.728 14.789 1.00 90.69 258 ALA A N 1
ATOM 2037 C CA . ALA A 1 258 ? -2.087 17.587 15.160 1.00 90.69 258 ALA A CA 1
ATOM 2038 C C . ALA A 1 258 ? -2.559 16.147 14.980 1.00 90.69 258 ALA A C 1
ATOM 2040 O O . ALA A 1 258 ? -2.162 15.464 14.034 1.00 90.69 258 ALA A O 1
ATOM 2041 N N . TYR A 1 259 ? -3.441 15.732 15.881 1.00 93.44 259 TYR A N 1
ATOM 2042 C CA . TYR A 1 259 ? -3.928 14.371 16.002 1.00 93.44 259 TYR A CA 1
ATOM 2043 C C . TYR A 1 259 ? -5.453 14.357 16.054 1.00 93.44 259 TYR A C 1
ATOM 2045 O O . TYR A 1 259 ? -6.074 15.193 16.720 1.00 93.44 259 TYR A O 1
ATOM 2053 N N . GLU A 1 260 ? -6.051 13.389 15.372 1.00 95.94 260 GLU A N 1
ATOM 2054 C CA . GLU A 1 260 ? -7.450 13.025 15.552 1.00 95.94 260 GLU A CA 1
ATOM 2055 C C . GLU A 1 260 ? -7.566 11.510 15.668 1.00 95.94 260 GLU A C 1
ATOM 2057 O O . GLU A 1 260 ? -7.311 10.783 14.710 1.00 95.94 260 GLU A O 1
ATOM 2062 N N . ASP A 1 261 ? -8.008 11.054 16.832 1.00 96.19 261 ASP A N 1
ATOM 2063 C CA . ASP A 1 261 ? -8.260 9.650 17.099 1.00 96.19 261 ASP A CA 1
ATOM 2064 C C . ASP A 1 261 ? -9.750 9.382 17.114 1.00 96.19 261 ASP A C 1
ATOM 2066 O O . ASP A 1 261 ? -10.515 10.095 17.767 1.00 96.19 261 ASP A O 1
ATOM 2070 N N . ARG A 1 262 ? -10.161 8.332 16.406 1.00 98.06 262 ARG A N 1
ATOM 2071 C CA . ARG A 1 262 ? -11.514 7.787 16.447 1.00 98.06 262 ARG A CA 1
ATOM 2072 C C . ARG A 1 262 ? -11.464 6.334 16.886 1.00 98.06 262 ARG A C 1
ATOM 2074 O O . ARG A 1 262 ? -10.707 5.529 16.348 1.00 98.06 262 ARG A O 1
ATOM 2081 N N . PHE A 1 263 ? -12.306 6.005 17.849 1.00 97.62 263 PHE A N 1
ATOM 2082 C CA . PHE A 1 263 ? -12.424 4.681 18.435 1.00 97.62 263 PHE A CA 1
ATOM 2083 C C . PHE A 1 263 ? -13.816 4.144 18.162 1.00 97.62 263 PHE A C 1
ATOM 2085 O O . PHE A 1 263 ? -14.802 4.845 18.388 1.00 97.62 263 PHE A O 1
ATOM 2092 N N . TYR A 1 264 ? -13.900 2.894 17.728 1.00 98.12 264 TYR A N 1
ATOM 2093 C CA . TYR A 1 264 ? -15.167 2.211 17.504 1.00 98.12 264 TYR A CA 1
ATOM 2094 C C . TYR A 1 264 ? -15.137 0.847 18.175 1.00 98.12 264 TYR A C 1
ATOM 2096 O O . TYR A 1 264 ? -14.127 0.148 18.117 1.00 98.12 264 TYR A O 1
ATOM 2104 N N . VAL A 1 265 ? -16.255 0.444 18.768 1.00 96.69 265 VAL A N 1
ATOM 2105 C CA . VAL A 1 265 ? -16.454 -0.911 19.292 1.00 96.69 265 VAL A CA 1
ATOM 2106 C C . VAL A 1 265 ? -17.631 -1.529 18.557 1.00 96.69 265 VAL A C 1
ATOM 2108 O O . VAL A 1 265 ? -18.735 -0.994 18.608 1.00 96.69 265 VAL A O 1
ATOM 2111 N N . ASN A 1 266 ? -17.409 -2.638 17.857 1.00 96.25 266 ASN A N 1
ATOM 2112 C CA . ASN A 1 266 ? -18.472 -3.333 17.137 1.00 96.25 266 ASN A CA 1
ATOM 2113 C C . ASN A 1 266 ? -18.167 -4.826 17.007 1.00 96.25 266 ASN A C 1
ATOM 2115 O O . ASN A 1 266 ? -17.043 -5.192 16.673 1.00 96.25 266 ASN A O 1
ATOM 2119 N N . GLU A 1 267 ? -19.174 -5.671 17.248 1.00 91.88 267 GLU A N 1
ATOM 2120 C CA . GLU A 1 267 ? -19.126 -7.129 17.029 1.00 91.88 267 GLU A CA 1
ATOM 2121 C C . GLU A 1 267 ? -17.860 -7.820 17.575 1.00 91.88 267 GLU A C 1
ATOM 2123 O O . GLU A 1 267 ? -17.230 -8.635 16.902 1.00 91.88 267 GLU A O 1
ATOM 2128 N N . GLY A 1 268 ? -17.457 -7.492 18.807 1.00 92.75 268 GLY A N 1
ATOM 2129 C CA . GLY A 1 268 ? -16.294 -8.119 19.440 1.00 92.75 268 GLY A CA 1
ATOM 2130 C C . GLY A 1 268 ? -14.944 -7.609 18.932 1.00 92.75 268 GLY A C 1
ATOM 2131 O O . GLY A 1 268 ? -13.919 -8.190 19.279 1.00 92.75 268 GLY A O 1
ATOM 2132 N N . LYS A 1 269 ? -14.912 -6.516 18.161 1.00 95.00 269 LYS A N 1
ATOM 2133 C CA . LYS A 1 269 ? -13.695 -5.840 17.692 1.00 95.00 269 LYS A CA 1
ATOM 2134 C C . LYS A 1 269 ? -13.645 -4.392 18.171 1.00 95.00 269 LYS A C 1
ATOM 2136 O O . LYS A 1 269 ? -14.675 -3.742 18.365 1.00 95.00 269 LYS A O 1
ATOM 2141 N N . VAL A 1 270 ? -12.427 -3.881 18.309 1.00 96.56 270 VAL A N 1
ATOM 2142 C CA . VAL A 1 270 ? -12.142 -2.463 18.547 1.00 96.56 270 VAL A CA 1
ATOM 2143 C C . VAL A 1 270 ? -11.340 -1.933 17.369 1.00 96.56 270 VAL A C 1
ATOM 2145 O O . VAL A 1 270 ? -10.351 -2.546 16.968 1.00 96.56 270 VAL A O 1
ATOM 2148 N N . TYR A 1 271 ? -11.753 -0.786 16.843 1.00 98.00 271 TYR A N 1
ATOM 2149 C CA . TYR A 1 271 ? -11.103 -0.098 15.736 1.00 98.00 271 TYR A CA 1
ATOM 2150 C C . TYR A 1 271 ? -10.529 1.209 16.259 1.00 98.00 271 TYR A C 1
ATOM 2152 O O . TYR A 1 271 ? -11.250 2.016 16.846 1.00 98.00 271 TYR A O 1
ATOM 2160 N N . PHE A 1 272 ? -9.243 1.405 16.021 1.00 97.06 272 PHE A N 1
ATOM 2161 C CA . PHE A 1 272 ? -8.507 2.632 16.270 1.00 97.06 272 PHE A CA 1
ATOM 2162 C C . PHE A 1 272 ? -8.213 3.250 14.908 1.00 97.06 272 PHE A C 1
ATOM 2164 O O . PHE A 1 272 ? -7.529 2.632 14.094 1.00 97.06 272 PHE A O 1
ATOM 2171 N N . VAL A 1 273 ? -8.757 4.431 14.640 1.00 97.81 273 VAL A N 1
ATOM 2172 C CA . VAL A 1 273 ? -8.518 5.184 13.407 1.00 97.81 273 VAL A CA 1
ATOM 2173 C C . VAL A 1 273 ? -7.842 6.490 13.798 1.00 97.81 273 VAL A C 1
ATOM 2175 O O . VAL A 1 273 ? -8.496 7.400 14.304 1.00 97.81 273 VAL A O 1
ATOM 2178 N N . ASN A 1 274 ? -6.529 6.556 13.602 1.00 94.25 274 ASN A N 1
ATOM 2179 C CA . ASN A 1 274 ? -5.693 7.667 14.042 1.00 94.25 274 ASN A CA 1
ATOM 2180 C C . ASN A 1 274 ? -5.242 8.477 12.836 1.00 94.25 274 ASN A C 1
ATOM 2182 O O . ASN A 1 274 ? -4.709 7.929 11.872 1.00 94.25 274 ASN A O 1
ATOM 2186 N N . LEU A 1 275 ? -5.429 9.783 12.896 1.00 92.81 275 LEU A N 1
ATOM 2187 C CA . LEU A 1 275 ? -4.970 10.730 11.898 1.00 92.81 275 LEU A CA 1
ATOM 2188 C C . LEU A 1 275 ? -3.856 11.585 12.488 1.00 92.81 275 LEU A C 1
ATOM 2190 O O . LEU A 1 275 ? -4.033 12.182 13.546 1.00 92.81 275 LEU A O 1
ATOM 2194 N N . ILE A 1 276 ? -2.743 11.688 11.765 1.00 88.19 276 ILE A N 1
ATOM 2195 C CA . ILE A 1 276 ? -1.594 12.518 12.130 1.00 88.19 276 ILE A CA 1
ATOM 2196 C C . ILE A 1 276 ? -1.344 13.528 11.012 1.00 88.19 276 ILE A C 1
ATOM 2198 O O . ILE A 1 276 ? -1.260 13.160 9.836 1.00 88.19 276 ILE A O 1
ATOM 2202 N N . PHE A 1 277 ? -1.204 14.795 11.388 1.00 85.88 277 PHE A N 1
ATOM 2203 C CA . PHE A 1 277 ? -0.882 15.913 10.504 1.00 85.88 277 PHE A CA 1
ATOM 2204 C C . PHE A 1 277 ? 0.354 16.657 10.993 1.00 85.88 277 PHE A C 1
ATOM 2206 O O . PHE A 1 277 ? 0.505 16.871 12.195 1.00 85.88 277 PHE A O 1
ATOM 2213 N N . GLU A 1 278 ? 1.178 17.116 10.050 1.00 80.00 278 GLU A N 1
ATOM 2214 C CA . GLU A 1 278 ? 2.400 17.890 10.317 1.00 80.00 278 GLU A CA 1
ATOM 2215 C C . GLU A 1 278 ? 2.194 19.217 11.046 1.00 80.00 278 GLU A C 1
ATOM 2217 O O . GLU A 1 278 ? 3.177 19.763 11.525 1.00 80.00 278 GLU A O 1
ATOM 2222 N N . ASP A 1 279 ? 0.959 19.733 11.104 1.00 86.12 279 ASP A N 1
ATOM 2223 C CA . ASP A 1 279 ? 0.557 20.848 11.959 1.00 86.12 279 ASP A CA 1
ATOM 2224 C C . ASP A 1 279 ? -0.981 20.997 12.041 1.00 86.12 279 ASP A C 1
ATOM 2226 O O . ASP A 1 279 ? -1.753 20.481 11.222 1.00 86.12 279 ASP A O 1
ATOM 2230 N N . TYR A 1 280 ? -1.451 21.763 13.030 1.00 90.44 280 TYR A N 1
ATOM 2231 C CA . TYR A 1 280 ? -2.883 21.969 13.284 1.00 90.44 280 TYR A CA 1
ATOM 2232 C C . TYR A 1 280 ? -3.612 22.840 12.247 1.00 90.44 280 TYR A C 1
ATOM 2234 O O . TYR A 1 280 ? -4.822 22.688 12.046 1.00 90.44 280 TYR A O 1
ATOM 2242 N N . ASN A 1 281 ? -2.933 23.775 11.582 1.00 91.06 281 ASN A N 1
ATOM 2243 C CA . ASN A 1 281 ? -3.554 24.565 10.518 1.00 91.06 281 ASN A CA 1
ATOM 2244 C C . ASN A 1 281 ? -3.763 23.719 9.262 1.00 91.06 281 ASN A C 1
ATOM 2246 O O . ASN A 1 281 ? -4.853 23.777 8.687 1.00 91.06 281 ASN A O 1
ATOM 2250 N N . SER A 1 282 ? -2.790 22.881 8.906 1.00 88.12 282 SER A N 1
ATOM 2251 C CA . SER A 1 282 ? -2.920 21.897 7.829 1.00 88.12 282 SER A CA 1
ATOM 2252 C C . SER A 1 282 ? -4.048 20.907 8.106 1.00 88.12 282 SER A C 1
ATOM 2254 O O . SER A 1 282 ? -4.897 20.704 7.236 1.00 88.12 282 SER A O 1
ATOM 2256 N N . TYR A 1 283 ? -4.156 20.384 9.332 1.00 90.19 283 TYR A N 1
ATOM 2257 C CA . TYR A 1 283 ? -5.295 19.551 9.737 1.00 90.19 283 TYR A CA 1
ATOM 2258 C C . TYR A 1 283 ? -6.651 20.233 9.467 1.00 90.19 283 TYR A C 1
ATOM 2260 O O . TYR A 1 283 ? -7.538 19.636 8.858 1.00 90.19 283 TYR A O 1
ATOM 2268 N N . LYS A 1 284 ? -6.817 21.507 9.853 1.00 90.62 284 LYS A N 1
ATOM 2269 C CA . LYS A 1 284 ? -8.076 22.251 9.636 1.00 90.62 284 LYS A CA 1
ATOM 2270 C C . LYS A 1 284 ? -8.367 22.533 8.160 1.00 90.62 284 LYS A C 1
ATOM 2272 O O . LYS A 1 284 ? -9.537 22.588 7.779 1.00 90.62 284 LYS A O 1
ATOM 2277 N N . ALA A 1 285 ? -7.332 22.771 7.358 1.00 89.56 285 ALA A N 1
ATOM 2278 C CA . ALA A 1 285 ? -7.468 23.154 5.955 1.00 89.56 285 ALA A CA 1
ATOM 2279 C C . ALA A 1 285 ? -7.828 21.968 5.041 1.00 89.56 285 ALA A C 1
ATOM 2281 O O . ALA A 1 285 ? -8.496 22.156 4.023 1.00 89.56 285 ALA A O 1
ATOM 2282 N N . ASN A 1 286 ? -7.427 20.746 5.401 1.00 85.12 286 ASN A N 1
ATOM 2283 C CA . ASN A 1 286 ? -7.525 19.577 4.527 1.00 85.12 286 ASN A CA 1
ATOM 2284 C C . ASN A 1 286 ? -8.809 18.764 4.755 1.00 85.12 286 ASN A C 1
ATOM 2286 O O . ASN A 1 286 ? -8.830 17.761 5.469 1.00 85.12 286 ASN A O 1
ATOM 2290 N N . ARG A 1 287 ? -9.895 19.175 4.087 1.00 81.75 287 ARG A N 1
ATOM 2291 C CA . ARG A 1 287 ? -11.210 18.511 4.180 1.00 81.75 287 ARG A CA 1
ATOM 2292 C C . ARG A 1 287 ? -11.268 17.129 3.534 1.00 81.75 287 ARG A C 1
ATOM 2294 O O . ARG A 1 287 ? -12.057 16.306 3.977 1.00 81.75 287 ARG A O 1
ATOM 2301 N N . ASP A 1 288 ? -10.453 16.847 2.521 1.00 80.50 288 ASP A N 1
ATOM 2302 C CA . ASP A 1 288 ? -10.517 15.551 1.830 1.00 80.50 288 ASP A CA 1
ATOM 2303 C C . ASP A 1 288 ? -10.046 14.388 2.708 1.00 80.50 288 ASP A C 1
ATOM 2305 O O . ASP A 1 288 ? -10.623 13.308 2.653 1.00 80.50 288 ASP A O 1
ATOM 2309 N N . VAL A 1 289 ? -9.059 14.617 3.578 1.00 85.69 289 VAL A N 1
ATOM 2310 C CA . VAL A 1 289 ? -8.616 13.609 4.555 1.00 85.69 289 VAL A CA 1
ATOM 2311 C C . VAL A 1 289 ? -9.670 13.416 5.648 1.00 85.69 289 VAL A C 1
ATOM 2313 O O . VAL A 1 289 ? -9.934 12.293 6.067 1.00 85.69 289 VAL A O 1
ATOM 2316 N N . GLN A 1 290 ? -10.341 14.496 6.060 1.00 85.50 290 GLN A N 1
ATOM 2317 C CA . GLN A 1 290 ? -11.452 14.411 7.011 1.00 85.50 290 GLN A CA 1
ATOM 2318 C C . GLN A 1 290 ? -12.622 13.598 6.441 1.00 85.50 290 GLN A C 1
ATOM 2320 O O . GLN A 1 290 ? -13.205 12.815 7.180 1.00 85.50 290 GLN A O 1
ATOM 2325 N N . LYS A 1 291 ? -12.903 13.676 5.128 1.00 87.50 291 LYS A N 1
ATOM 2326 C CA . LYS A 1 291 ? -13.927 12.831 4.481 1.00 87.50 291 LYS A CA 1
ATOM 2327 C C . LYS A 1 291 ? -13.661 11.336 4.655 1.00 87.50 291 LYS A C 1
ATOM 2329 O O . LYS A 1 291 ? -14.612 10.593 4.878 1.00 87.50 291 LYS A O 1
ATOM 2334 N N . PHE A 1 292 ? -12.402 10.890 4.585 1.00 94.00 292 PHE A N 1
ATOM 2335 C CA . PHE A 1 292 ? -12.063 9.487 4.864 1.00 94.00 292 PHE A CA 1
ATOM 2336 C C . PHE A 1 292 ? -12.504 9.103 6.282 1.00 94.00 292 PHE A C 1
ATOM 2338 O O . PHE A 1 292 ? -13.182 8.100 6.478 1.00 94.00 292 PHE A O 1
ATOM 2345 N N . LEU A 1 293 ? -12.166 9.927 7.277 1.00 94.19 293 LEU A N 1
ATOM 2346 C CA . LEU A 1 293 ? -12.538 9.656 8.665 1.00 94.19 293 LEU A CA 1
ATOM 2347 C C . LEU A 1 293 ? -14.053 9.743 8.894 1.00 94.19 293 LEU A C 1
ATOM 2349 O O . LEU A 1 293 ? -14.613 8.928 9.623 1.00 94.19 293 LEU A O 1
ATOM 2353 N N . ASP A 1 294 ? -14.714 10.738 8.302 1.00 94.12 294 ASP A N 1
ATOM 2354 C CA . ASP A 1 294 ? -16.155 10.991 8.435 1.00 94.12 294 ASP A CA 1
ATOM 2355 C C . ASP A 1 294 ? -17.008 9.903 7.787 1.00 94.12 294 ASP A C 1
ATOM 2357 O O . ASP A 1 294 ? -18.100 9.612 8.268 1.00 94.12 294 ASP A O 1
ATOM 2361 N N . SER A 1 295 ? -16.496 9.278 6.729 1.00 96.00 295 SER A N 1
ATOM 2362 C CA . SER A 1 295 ? -17.132 8.138 6.065 1.00 96.00 295 SER A CA 1
ATOM 2363 C C . SER A 1 295 ? -16.752 6.785 6.672 1.00 96.00 295 SER A C 1
ATOM 2365 O O . SER A 1 295 ? -17.356 5.778 6.296 1.00 96.00 295 SER A O 1
ATOM 2367 N N . PHE A 1 296 ? -15.786 6.732 7.602 1.00 97.50 296 PHE A N 1
ATOM 2368 C CA . PHE A 1 296 ? -15.348 5.476 8.203 1.00 97.50 296 PHE A CA 1
ATOM 2369 C C . PHE A 1 296 ? -16.503 4.791 8.938 1.00 97.50 296 PHE A C 1
ATOM 2371 O O . PHE A 1 296 ? -17.116 5.336 9.859 1.00 97.50 296 PHE A O 1
ATOM 2378 N N . SER A 1 297 ? -16.766 3.554 8.538 1.00 96.75 297 SER A N 1
ATOM 2379 C CA . SER A 1 297 ? -17.859 2.733 9.025 1.00 96.75 297 SER A CA 1
ATOM 2380 C C . SER A 1 297 ? -17.333 1.369 9.441 1.00 96.75 297 SER A C 1
ATOM 2382 O O . SER A 1 297 ? -16.641 0.700 8.680 1.00 96.75 297 SER A O 1
ATOM 2384 N N . VAL A 1 298 ? -17.747 0.903 10.620 1.00 97.44 298 VAL A N 1
ATOM 2385 C CA . VAL A 1 298 ? -17.534 -0.477 11.103 1.00 97.44 298 VAL A CA 1
ATOM 2386 C C . VAL A 1 298 ? -18.558 -1.458 10.520 1.00 97.44 298 VAL A C 1
ATOM 2388 O O . VAL A 1 298 ? -19.007 -2.390 11.190 1.00 97.44 298 VAL A O 1
ATOM 2391 N N . LYS A 1 299 ? -18.972 -1.195 9.276 1.00 95.62 299 LYS A N 1
ATOM 2392 C CA . LYS A 1 299 ? -19.789 -2.073 8.444 1.00 95.62 299 LYS A CA 1
ATOM 2393 C C . LYS A 1 299 ? -19.177 -2.140 7.052 1.00 95.62 299 LYS A C 1
ATOM 2395 O O . LYS A 1 299 ? -18.934 -1.108 6.421 1.00 95.62 299 LYS A O 1
ATOM 2400 N N . PHE A 1 300 ? -18.990 -3.358 6.562 1.00 96.06 300 PHE A N 1
ATOM 2401 C CA . PHE A 1 300 ? -18.624 -3.622 5.179 1.00 96.06 300 PHE A CA 1
ATOM 2402 C C . PHE A 1 300 ? -19.879 -3.986 4.383 1.00 96.06 300 PHE A C 1
ATOM 2404 O O . PHE A 1 300 ? -20.669 -4.825 4.818 1.00 96.06 300 PHE A O 1
ATOM 2411 N N . VAL A 1 301 ? -20.069 -3.355 3.225 1.00 91.25 301 VAL A N 1
ATOM 2412 C CA . VAL A 1 301 ? -21.168 -3.657 2.302 1.00 91.25 301 VAL A CA 1
ATOM 2413 C C . VAL A 1 301 ? -20.563 -3.999 0.950 1.00 91.25 301 VAL A C 1
ATOM 2415 O O . VAL A 1 301 ? -19.924 -3.155 0.328 1.00 91.25 301 VAL A O 1
ATOM 2418 N N . ASP A 1 302 ? -20.771 -5.236 0.503 1.00 88.94 302 ASP A N 1
ATOM 2419 C CA . ASP A 1 302 ? -20.328 -5.689 -0.816 1.00 88.94 302 ASP A CA 1
ATOM 2420 C C . ASP A 1 302 ? -21.368 -5.325 -1.888 1.00 88.94 302 ASP A C 1
ATOM 2422 O O . ASP A 1 302 ? -22.171 -6.150 -2.322 1.00 88.94 302 ASP A O 1
ATOM 2426 N N . ASP A 1 303 ? -21.408 -4.048 -2.265 1.00 91.25 303 ASP A N 1
ATOM 2427 C CA . ASP A 1 303 ? -22.236 -3.523 -3.361 1.00 91.25 303 ASP A CA 1
ATOM 2428 C C . ASP A 1 303 ? -21.420 -3.260 -4.643 1.00 91.25 303 ASP A C 1
ATOM 2430 O O . ASP A 1 303 ? -21.904 -2.641 -5.592 1.00 91.25 303 ASP A O 1
ATOM 2434 N N . GLY A 1 304 ? -20.163 -3.719 -4.671 1.00 91.88 304 GLY A N 1
ATOM 2435 C CA . GLY A 1 304 ? -19.204 -3.475 -5.748 1.00 91.88 304 GLY A CA 1
ATOM 2436 C C . GLY A 1 304 ? -18.504 -2.109 -5.704 1.00 91.88 304 GLY A C 1
ATOM 2437 O O . GLY A 1 304 ? -17.545 -1.914 -6.455 1.00 91.88 304 GLY A O 1
ATOM 2438 N N . SER A 1 305 ? -18.911 -1.183 -4.825 1.00 93.31 305 SER A N 1
ATOM 2439 C CA . SER A 1 305 ? -18.301 0.153 -4.706 1.00 93.31 305 SER A CA 1
ATOM 2440 C C . SER A 1 305 ? -17.022 0.187 -3.861 1.00 93.31 305 SER A C 1
ATOM 2442 O O . SER A 1 305 ? -16.282 1.170 -3.921 1.00 93.31 305 SER A O 1
ATOM 2444 N N . VAL A 1 306 ? -16.749 -0.877 -3.096 1.00 96.75 306 VAL A N 1
ATOM 2445 C CA . VAL A 1 306 ? -15.644 -0.960 -2.127 1.00 96.75 306 VAL A CA 1
ATOM 2446 C C . VAL A 1 306 ? -14.508 -1.822 -2.662 1.00 96.75 306 VAL A C 1
ATOM 2448 O O . VAL A 1 306 ? -14.719 -2.956 -3.104 1.00 96.75 306 VAL A O 1
ATOM 2451 N N . GLU A 1 307 ? -13.287 -1.289 -2.661 1.00 96.56 307 GLU A N 1
ATOM 2452 C CA . GLU A 1 307 ? -12.097 -2.108 -2.863 1.00 96.56 307 GLU A CA 1
ATOM 2453 C C . GLU A 1 307 ? -11.793 -2.889 -1.591 1.00 96.56 307 GLU A C 1
ATOM 2455 O O . GLU A 1 307 ? -11.509 -2.296 -0.550 1.00 96.56 307 GLU A O 1
ATOM 2460 N N . ASP A 1 308 ? -11.893 -4.214 -1.682 1.00 96.12 308 ASP A N 1
ATOM 2461 C CA . ASP A 1 308 ? -11.750 -5.100 -0.534 1.00 96.12 308 ASP A CA 1
ATOM 2462 C C . ASP A 1 308 ? -10.282 -5.481 -0.323 1.00 96.12 308 ASP A C 1
ATOM 2464 O O . ASP A 1 308 ? -9.652 -6.146 -1.153 1.00 96.12 308 ASP A O 1
ATOM 2468 N N . LEU A 1 309 ? -9.745 -5.065 0.820 1.00 94.81 309 LEU A N 1
ATOM 2469 C CA . LEU A 1 309 ? -8.395 -5.358 1.285 1.00 94.81 309 LEU A CA 1
ATOM 2470 C C . LEU A 1 309 ? -8.287 -6.705 2.008 1.00 94.81 309 LEU A C 1
ATOM 2472 O O . LEU A 1 309 ? -7.219 -7.039 2.529 1.00 94.81 309 LEU A O 1
ATOM 2476 N N . SER A 1 310 ? -9.348 -7.510 2.018 1.00 93.75 310 SER A N 1
ATOM 2477 C CA . SER A 1 310 ? -9.288 -8.884 2.495 1.00 93.75 310 SER A CA 1
ATOM 2478 C C . SER A 1 310 ? -8.664 -9.833 1.456 1.00 93.75 310 SER A C 1
ATOM 2480 O O . SER A 1 310 ? -8.989 -9.869 0.262 1.00 93.75 310 SER A O 1
ATOM 2482 N N . ASP A 1 311 ? -7.726 -10.649 1.924 1.00 91.50 311 ASP A N 1
ATOM 2483 C CA . ASP A 1 311 ? -7.212 -11.850 1.260 1.00 91.50 311 ASP A CA 1
ATOM 2484 C C . ASP A 1 311 ? -7.500 -13.119 2.076 1.00 91.50 311 ASP A C 1
ATOM 2486 O O . ASP A 1 311 ? -6.848 -14.141 1.875 1.00 91.50 311 ASP A O 1
ATOM 2490 N N . VAL A 1 312 ? -8.486 -13.062 2.981 1.00 93.88 312 VAL A N 1
ATOM 2491 C CA . VAL A 1 312 ? -8.924 -14.230 3.754 1.00 93.88 312 VAL A CA 1
ATOM 2492 C C . VAL A 1 312 ? -9.736 -15.173 2.873 1.00 93.88 312 VAL A C 1
ATOM 2494 O O . VAL A 1 312 ? -10.678 -14.759 2.196 1.00 93.88 312 VAL A O 1
ATOM 2497 N N . THR A 1 313 ? -9.377 -16.452 2.883 1.00 91.75 313 THR A N 1
ATOM 2498 C CA . THR A 1 313 ? -10.127 -17.508 2.201 1.00 91.75 313 THR A CA 1
ATOM 2499 C C . THR A 1 313 ? -11.428 -17.822 2.939 1.00 91.75 313 THR A C 1
ATOM 2501 O O . THR A 1 313 ? -11.613 -17.469 4.104 1.00 91.75 313 THR A O 1
ATOM 2504 N N . LYS A 1 314 ? -12.346 -18.547 2.290 1.00 90.56 314 LYS A N 1
ATOM 2505 C CA . LYS A 1 314 ? -13.604 -18.974 2.931 1.00 90.56 314 LYS A CA 1
ATOM 2506 C C . LYS A 1 314 ? -13.362 -19.871 4.147 1.00 90.56 314 LYS A C 1
ATOM 2508 O O . LYS A 1 314 ? -14.194 -19.931 5.044 1.00 90.56 314 LYS A O 1
ATOM 2513 N N . GLU A 1 315 ? -12.224 -20.550 4.163 1.00 93.88 315 GLU A N 1
ATOM 2514 C CA . GLU A 1 315 ? -11.773 -21.444 5.221 1.00 93.88 315 GLU A CA 1
ATOM 2515 C C . GLU A 1 315 ? -11.087 -20.697 6.384 1.00 93.88 315 GLU A C 1
ATOM 2517 O O . GLU A 1 315 ? -10.738 -21.327 7.378 1.00 93.88 315 GLU A O 1
ATOM 2522 N N . GLY A 1 316 ? -10.917 -19.370 6.296 1.00 94.56 316 GLY A N 1
ATOM 2523 C CA . GLY A 1 316 ? -10.359 -18.547 7.376 1.00 94.56 316 GLY A CA 1
ATOM 2524 C C . GLY A 1 316 ? -8.831 -18.458 7.388 1.00 94.56 316 GLY A C 1
ATOM 2525 O O . GLY A 1 316 ? -8.239 -18.188 8.437 1.00 94.56 316 GLY A O 1
ATOM 2526 N N . PHE A 1 317 ? -8.185 -18.673 6.240 1.00 93.69 317 PHE A N 1
ATOM 2527 C CA . PHE A 1 317 ? -6.730 -18.598 6.099 1.00 93.69 317 PHE A CA 1
ATOM 2528 C C . PHE A 1 317 ? -6.295 -17.421 5.224 1.00 93.69 317 PHE A C 1
ATOM 2530 O O . PHE A 1 317 ? -7.061 -16.909 4.414 1.00 93.69 317 PHE A O 1
ATOM 2537 N N . ARG A 1 318 ? -5.038 -17.012 5.370 1.00 91.50 318 ARG A N 1
ATOM 2538 C CA . ARG A 1 318 ? -4.294 -16.145 4.456 1.00 91.50 318 ARG A CA 1
ATOM 2539 C C . ARG A 1 318 ? -3.079 -16.920 3.961 1.00 91.50 318 ARG A C 1
ATOM 2541 O O . ARG A 1 318 ? -2.413 -17.593 4.746 1.00 91.50 318 ARG A O 1
ATOM 2548 N N . LEU A 1 319 ? -2.767 -16.795 2.676 1.00 87.62 319 LEU A N 1
ATOM 2549 C CA . LEU A 1 319 ? -1.583 -17.428 2.107 1.00 87.62 319 LEU A CA 1
ATOM 2550 C C . LEU A 1 319 ? -0.358 -16.542 2.364 1.00 87.62 319 LEU A C 1
ATOM 2552 O O . LEU A 1 319 ? -0.245 -15.448 1.809 1.00 87.62 319 LEU A O 1
ATOM 2556 N N . TYR A 1 320 ? 0.579 -17.024 3.172 1.00 84.00 320 TYR A N 1
ATOM 2557 C CA . TYR A 1 320 ? 1.918 -16.450 3.259 1.00 84.00 320 TYR A CA 1
ATOM 2558 C C . TYR A 1 320 ? 2.781 -17.023 2.141 1.00 84.00 320 TYR A C 1
ATOM 2560 O O . TYR A 1 320 ? 2.755 -18.227 1.883 1.00 84.00 320 TYR A O 1
ATOM 2568 N N . THR A 1 321 ? 3.567 -16.171 1.488 1.00 76.12 321 THR A N 1
ATOM 2569 C CA . THR A 1 321 ? 4.524 -16.591 0.460 1.00 76.12 321 THR A CA 1
ATOM 2570 C C . THR A 1 321 ? 5.877 -15.962 0.727 1.00 76.12 321 THR A C 1
ATOM 2572 O O . THR A 1 321 ? 5.985 -14.753 0.910 1.00 76.12 321 THR A O 1
ATOM 2575 N N . ASN A 1 322 ? 6.917 -16.787 0.693 1.00 73.31 322 ASN A N 1
ATOM 2576 C CA . ASN A 1 322 ? 8.299 -16.341 0.684 1.00 73.31 322 ASN A CA 1
ATOM 2577 C C . ASN A 1 322 ? 8.863 -16.580 -0.715 1.00 73.31 322 ASN A C 1
ATOM 2579 O O . ASN A 1 322 ? 9.109 -17.718 -1.130 1.00 73.31 322 ASN A O 1
ATOM 2583 N N . ASN A 1 323 ? 9.058 -15.492 -1.454 1.00 66.69 323 ASN A N 1
ATOM 2584 C CA . ASN A 1 323 ? 9.495 -15.559 -2.846 1.00 66.69 323 ASN A CA 1
ATOM 2585 C C . ASN A 1 323 ? 10.968 -15.969 -2.976 1.00 66.69 323 ASN A C 1
ATOM 2587 O O . ASN A 1 323 ? 11.342 -16.625 -3.950 1.00 66.69 323 ASN A O 1
ATOM 2591 N N . ASN A 1 324 ? 11.792 -15.636 -1.979 1.00 63.12 324 ASN A N 1
ATOM 2592 C CA . ASN A 1 324 ? 13.223 -15.939 -1.977 1.00 63.12 324 ASN A CA 1
ATOM 2593 C C . ASN A 1 324 ? 13.486 -17.447 -1.880 1.00 63.12 324 ASN A C 1
ATOM 2595 O O . ASN A 1 324 ? 14.275 -17.999 -2.648 1.00 63.12 324 ASN A O 1
ATOM 2599 N N . LEU A 1 325 ? 12.795 -18.121 -0.962 1.00 69.50 325 LEU A N 1
ATOM 2600 C CA . LEU A 1 325 ? 12.904 -19.563 -0.728 1.00 69.50 325 LEU A CA 1
ATOM 2601 C C . LEU A 1 325 ? 11.831 -20.378 -1.462 1.00 69.50 325 LEU A C 1
ATOM 2603 O O . LEU A 1 325 ? 11.837 -21.603 -1.373 1.00 69.50 325 LEU A O 1
ATOM 2607 N N . LYS A 1 326 ? 10.950 -19.710 -2.218 1.00 74.50 326 LYS A N 1
ATOM 2608 C CA . LYS A 1 326 ? 9.927 -20.305 -3.093 1.00 74.50 326 LYS A CA 1
ATOM 2609 C C . LYS A 1 326 ? 9.006 -21.292 -2.373 1.00 74.50 326 LYS A C 1
ATOM 2611 O O . LYS A 1 326 ? 8.755 -22.389 -2.872 1.00 74.50 326 LYS A O 1
ATOM 2616 N N . TYR A 1 327 ? 8.493 -20.894 -1.213 1.00 76.69 327 TYR A N 1
ATOM 2617 C CA . TYR A 1 327 ? 7.483 -21.660 -0.484 1.00 76.69 327 TYR A CA 1
ATOM 2618 C C . TYR A 1 327 ? 6.293 -20.784 -0.106 1.00 76.69 327 TYR A C 1
ATOM 2620 O O . TYR A 1 327 ? 6.418 -19.565 0.041 1.00 76.69 327 TYR A O 1
ATOM 2628 N N . SER A 1 328 ? 5.158 -21.442 0.108 1.00 83.81 328 SER A N 1
ATOM 2629 C CA . SER A 1 328 ? 3.938 -20.818 0.601 1.00 83.81 328 SER A CA 1
ATOM 2630 C C . SER A 1 328 ? 3.263 -21.713 1.633 1.00 83.81 328 SER A C 1
ATOM 2632 O O . SER A 1 328 ? 3.449 -22.931 1.620 1.00 83.81 328 SER A O 1
ATOM 2634 N N . ILE A 1 329 ? 2.497 -21.102 2.530 1.00 87.56 329 ILE A N 1
ATOM 2635 C CA . ILE A 1 329 ? 1.785 -21.764 3.629 1.00 87.56 329 ILE A CA 1
ATOM 2636 C C . ILE A 1 329 ? 0.469 -21.035 3.899 1.00 87.56 329 ILE A C 1
ATOM 2638 O O . ILE A 1 329 ? 0.411 -19.805 3.836 1.00 87.56 329 ILE A O 1
ATOM 2642 N N . ASP A 1 330 ? -0.564 -21.789 4.249 1.00 91.38 330 ASP A N 1
ATOM 2643 C CA . ASP A 1 330 ? -1.805 -21.218 4.757 1.00 91.38 330 ASP A CA 1
ATOM 2644 C C . ASP A 1 330 ? -1.651 -20.912 6.249 1.00 91.38 330 ASP A C 1
ATOM 2646 O O . ASP A 1 330 ? -1.292 -21.774 7.055 1.00 91.38 330 ASP A O 1
ATOM 2650 N N . VAL A 1 331 ? -1.911 -19.662 6.614 1.00 90.75 331 VAL A N 1
ATOM 2651 C CA . VAL A 1 331 ? -1.819 -19.140 7.978 1.00 90.75 331 VAL A CA 1
ATOM 2652 C C . VAL A 1 331 ? -3.206 -18.688 8.408 1.00 90.75 331 VAL A C 1
ATOM 2654 O O . VAL A 1 331 ? -3.936 -18.099 7.620 1.00 90.75 331 VAL A O 1
ATOM 2657 N N . LEU A 1 332 ? -3.604 -18.958 9.650 1.00 93.19 332 LEU A N 1
ATOM 2658 C CA . LEU A 1 332 ? -4.890 -18.487 10.171 1.00 93.19 332 LEU A CA 1
ATOM 2659 C C . LEU A 1 332 ? -4.996 -16.957 10.057 1.00 93.19 332 LEU A C 1
ATOM 2661 O O . LEU A 1 332 ? -4.044 -16.242 10.363 1.00 93.19 332 LEU A O 1
ATOM 2665 N N . ALA A 1 333 ? -6.156 -16.453 9.635 1.00 92.12 333 ALA A N 1
ATOM 2666 C CA . ALA A 1 333 ? -6.313 -15.060 9.206 1.00 92.12 333 ALA A CA 1
ATOM 2667 C C . ALA A 1 333 ? -5.961 -13.997 10.262 1.00 92.12 333 ALA A C 1
ATOM 2669 O O . ALA A 1 333 ? -5.505 -12.910 9.899 1.00 92.12 333 ALA A O 1
ATOM 2670 N N . ASP A 1 334 ? -6.149 -14.321 11.544 1.00 87.94 334 ASP A N 1
ATOM 2671 C CA . ASP A 1 334 ? -5.861 -13.441 12.684 1.00 87.94 334 ASP A CA 1
ATOM 2672 C C . ASP A 1 334 ? -4.407 -13.499 13.168 1.00 87.94 334 ASP A C 1
ATOM 2674 O O . ASP A 1 334 ? -4.022 -12.725 14.045 1.00 87.94 334 ASP A O 1
ATOM 2678 N N . TRP A 1 335 ? -3.594 -14.416 12.643 1.00 88.50 335 TRP A N 1
ATOM 2679 C CA . TRP A 1 335 ? -2.217 -14.567 13.091 1.00 88.50 335 TRP A CA 1
ATOM 2680 C C . TRP A 1 335 ? -1.332 -13.499 12.459 1.00 88.50 335 TRP A C 1
ATOM 2682 O O . TRP A 1 335 ? -1.315 -13.289 11.246 1.00 88.50 335 TRP A O 1
ATOM 2692 N N . MET A 1 336 ? -0.572 -12.822 13.307 1.00 83.06 336 MET A N 1
ATOM 2693 C CA . MET A 1 336 ? 0.328 -11.748 12.925 1.00 83.06 336 MET A CA 1
ATOM 2694 C C . MET A 1 336 ? 1.699 -12.321 12.595 1.00 83.06 336 MET A C 1
ATOM 2696 O O . MET A 1 336 ? 2.254 -13.099 13.367 1.00 83.06 336 MET A O 1
ATOM 2700 N N . GLU A 1 337 ? 2.263 -11.907 11.466 1.00 80.00 337 GLU A N 1
ATOM 2701 C CA . GLU A 1 337 ? 3.656 -12.200 11.144 1.00 80.00 337 GLU A CA 1
ATOM 2702 C C . GLU A 1 337 ? 4.583 -11.453 12.114 1.00 80.00 337 GLU A C 1
ATOM 2704 O O . GLU A 1 337 ? 4.499 -10.232 12.263 1.00 80.00 337 GLU A O 1
ATOM 2709 N N . VAL A 1 338 ? 5.498 -12.185 12.742 1.00 73.56 338 VAL A N 1
ATOM 2710 C CA . VAL A 1 338 ? 6.594 -11.638 13.537 1.00 73.56 338 VAL A CA 1
ATOM 2711 C C . VAL A 1 338 ? 7.869 -11.808 12.727 1.00 73.56 338 VAL A C 1
ATOM 2713 O O . VAL A 1 338 ? 8.362 -12.915 12.509 1.00 73.56 338 VAL A O 1
ATOM 2716 N N . LYS A 1 339 ? 8.413 -10.690 12.251 1.00 60.12 339 LYS A N 1
ATOM 2717 C CA . LYS A 1 339 ? 9.618 -10.714 11.424 1.00 60.12 339 LYS A CA 1
ATOM 2718 C C . LYS A 1 339 ? 10.866 -10.844 12.283 1.00 60.12 339 LYS A C 1
ATOM 2720 O O . LYS A 1 339 ? 11.078 -10.049 13.196 1.00 60.12 339 LYS A O 1
ATOM 2725 N N . ASN A 1 340 ? 11.722 -11.798 11.929 1.00 55.56 340 ASN A N 1
ATOM 2726 C CA . ASN A 1 340 ? 13.111 -11.809 12.365 1.00 55.56 340 ASN A CA 1
ATOM 2727 C C . ASN A 1 340 ? 13.979 -11.261 11.222 1.00 55.56 340 ASN A C 1
ATOM 2729 O O . ASN A 1 340 ? 14.071 -11.879 10.165 1.00 55.56 340 ASN A O 1
ATOM 2733 N N . SER A 1 341 ? 14.583 -10.087 11.421 1.00 49.59 341 SER A N 1
ATOM 2734 C CA . SER A 1 341 ? 15.378 -9.391 10.398 1.00 49.59 341 SER A CA 1
ATOM 2735 C C . SER A 1 341 ? 16.651 -10.130 9.989 1.00 49.59 341 SER A C 1
ATOM 2737 O O . SER A 1 341 ? 17.211 -9.826 8.939 1.00 49.59 341 SER A O 1
ATOM 2739 N N . ASP A 1 342 ? 17.101 -11.087 10.800 1.00 46.94 342 ASP A N 1
ATOM 2740 C CA . ASP A 1 342 ? 18.445 -11.654 10.685 1.00 46.94 342 ASP A CA 1
ATOM 2741 C C . ASP A 1 342 ? 18.442 -13.058 10.054 1.00 46.94 342 ASP A C 1
ATOM 2743 O O . ASP A 1 342 ? 19.502 -13.649 9.843 1.00 46.94 342 ASP A O 1
ATOM 2747 N N . ALA A 1 343 ? 17.263 -13.600 9.726 1.00 55.19 343 ALA A N 1
ATOM 2748 C CA . ALA A 1 343 ? 17.112 -14.951 9.195 1.00 55.19 343 ALA A CA 1
ATOM 2749 C C . ALA A 1 343 ? 16.061 -15.013 8.074 1.00 55.19 343 ALA A C 1
ATOM 2751 O O . ALA A 1 343 ? 14.890 -15.283 8.325 1.00 55.19 343 ALA A O 1
ATOM 2752 N N . GLU A 1 344 ? 16.492 -14.857 6.812 1.00 61.00 344 GLU A N 1
ATOM 2753 C CA . GLU A 1 344 ? 15.645 -15.058 5.609 1.00 61.00 344 GLU A CA 1
ATOM 2754 C C . GLU A 1 344 ? 14.948 -16.434 5.581 1.00 61.00 344 GLU A C 1
ATOM 2756 O O . GLU A 1 344 ? 13.970 -16.643 4.862 1.00 61.00 344 GLU A O 1
ATOM 2761 N N . ASN A 1 345 ? 15.478 -17.391 6.343 1.00 68.81 345 ASN A N 1
ATOM 2762 C CA . ASN A 1 345 ? 15.039 -18.773 6.402 1.00 68.81 345 ASN A CA 1
ATOM 2763 C C . ASN A 1 345 ? 14.142 -19.102 7.602 1.00 68.81 345 ASN A C 1
ATOM 2765 O O . ASN A 1 345 ? 13.821 -20.274 7.805 1.00 68.81 345 ASN A O 1
ATOM 2769 N N . MET A 1 346 ? 13.735 -18.091 8.371 1.00 73.06 346 MET A N 1
ATOM 2770 C CA . MET A 1 346 ? 12.811 -18.242 9.485 1.00 73.06 346 MET A CA 1
ATOM 2771 C C . MET A 1 346 ? 11.685 -17.216 9.399 1.00 73.06 346 MET A C 1
ATOM 2773 O O . MET A 1 346 ? 11.923 -16.016 9.292 1.00 73.06 346 MET A O 1
ATOM 2777 N N . VAL A 1 347 ? 10.452 -17.690 9.536 1.00 77.31 347 VAL A N 1
ATOM 2778 C CA . VAL A 1 347 ? 9.284 -16.845 9.792 1.00 77.31 347 VAL A CA 1
ATOM 2779 C C . VAL A 1 347 ? 8.567 -17.357 11.033 1.00 77.31 347 VAL A C 1
ATOM 2781 O O . VAL A 1 347 ? 8.519 -18.567 11.278 1.00 77.31 347 VAL A O 1
ATOM 2784 N N . SER A 1 348 ? 8.019 -16.447 11.831 1.00 82.19 348 SER A N 1
ATOM 2785 C CA . SER A 1 348 ? 7.118 -16.809 12.913 1.00 82.19 348 SER A CA 1
ATOM 2786 C C . SER A 1 348 ? 5.810 -16.044 12.827 1.00 82.19 348 SER A C 1
ATOM 2788 O O . SER A 1 348 ? 5.728 -14.946 12.279 1.00 82.19 348 SER A O 1
ATOM 2790 N N . PHE A 1 349 ? 4.770 -16.663 13.365 1.00 84.31 349 PHE A N 1
ATOM 2791 C CA . PHE A 1 349 ? 3.438 -16.095 13.450 1.00 84.31 349 PHE A CA 1
ATOM 2792 C C . PHE A 1 349 ? 2.949 -16.198 14.884 1.00 84.31 349 PHE A C 1
ATOM 2794 O O . PHE A 1 349 ? 3.222 -17.196 15.554 1.00 84.31 349 PHE A O 1
ATOM 2801 N N . ILE A 1 350 ? 2.235 -15.178 15.346 1.00 83.38 350 ILE A N 1
ATOM 2802 C CA . ILE A 1 350 ? 1.682 -15.103 16.695 1.00 83.38 350 ILE A CA 1
ATOM 2803 C C . ILE A 1 350 ? 0.194 -14.767 16.643 1.00 83.38 350 ILE A C 1
ATOM 2805 O O . ILE A 1 350 ? -0.223 -13.906 15.869 1.00 83.38 350 ILE A O 1
ATOM 2809 N N . ASP A 1 351 ? -0.611 -15.428 17.466 1.00 82.19 351 ASP A N 1
ATOM 2810 C CA . ASP A 1 351 ? -2.017 -15.068 17.644 1.00 82.19 351 ASP A CA 1
ATOM 2811 C C . ASP A 1 351 ? -2.222 -14.049 18.781 1.00 82.19 351 ASP A C 1
ATOM 2813 O O . ASP A 1 351 ? -1.302 -13.673 19.510 1.00 82.19 351 ASP A O 1
ATOM 2817 N N . ASN A 1 352 ? -3.466 -13.614 18.969 1.00 74.12 352 ASN A N 1
ATOM 2818 C CA . ASN A 1 352 ? -3.821 -12.654 20.018 1.00 74.12 352 ASN A CA 1
ATOM 2819 C C . ASN A 1 352 ? -3.733 -13.226 21.449 1.00 74.12 352 ASN A C 1
ATOM 2821 O O . ASN A 1 352 ? -3.818 -12.469 22.415 1.00 74.12 352 ASN A O 1
ATOM 2825 N N . LEU A 1 353 ? -3.576 -14.544 21.601 1.00 75.75 353 LEU A N 1
ATOM 2826 C CA . LEU A 1 353 ? -3.388 -15.227 22.884 1.00 75.75 353 LEU A CA 1
ATOM 2827 C C . LEU A 1 353 ? -1.900 -15.445 23.208 1.00 75.75 353 LEU A C 1
ATOM 2829 O O . LEU A 1 353 ? -1.572 -15.907 24.302 1.00 75.75 353 LEU A O 1
ATOM 2833 N N . GLY A 1 354 ? -1.002 -15.096 22.283 1.00 76.44 354 GLY A N 1
ATOM 2834 C CA . GLY A 1 354 ? 0.437 -15.298 22.406 1.00 76.44 354 GLY A CA 1
ATOM 2835 C C . GLY A 1 354 ? 0.912 -16.691 21.988 1.00 76.44 354 GLY A C 1
ATOM 2836 O O . GLY A 1 354 ? 2.079 -17.013 22.216 1.00 76.44 354 GLY A O 1
ATOM 2837 N N . ASN A 1 355 ? 0.055 -17.517 21.377 1.00 82.44 355 ASN A N 1
ATOM 2838 C CA . ASN A 1 355 ? 0.487 -18.770 20.762 1.00 82.44 355 ASN A CA 1
ATOM 2839 C C . ASN A 1 355 ? 1.337 -18.455 19.534 1.00 82.44 355 ASN A C 1
ATOM 2841 O O . ASN A 1 355 ? 1.007 -17.558 18.762 1.00 82.44 355 ASN A O 1
ATOM 2845 N N . GLN A 1 356 ? 2.427 -19.197 19.354 1.00 87.38 356 GLN A N 1
ATOM 2846 C CA . GLN A 1 356 ? 3.398 -18.944 18.296 1.00 87.38 356 GLN A CA 1
ATOM 2847 C C . GLN A 1 356 ? 3.646 -20.190 17.453 1.00 87.38 356 GLN A C 1
ATOM 2849 O O . GLN A 1 356 ? 3.762 -21.298 17.977 1.00 87.38 356 GLN A O 1
ATOM 2854 N N . VAL A 1 357 ? 3.790 -19.987 16.146 1.00 85.81 357 VAL A N 1
ATOM 2855 C CA . VAL A 1 357 ? 4.228 -20.996 15.177 1.00 85.81 357 VAL A CA 1
ATOM 2856 C C . VAL A 1 357 ? 5.489 -20.479 14.512 1.00 85.81 357 VAL A C 1
ATOM 2858 O O . VAL A 1 357 ? 5.552 -19.324 14.100 1.00 85.81 357 VAL A O 1
ATOM 2861 N N . TYR A 1 358 ? 6.485 -21.351 14.411 1.00 85.62 358 TYR A N 1
ATOM 2862 C CA . TYR A 1 358 ? 7.769 -21.071 13.785 1.00 85.62 358 TYR A CA 1
ATOM 2863 C C . TYR A 1 358 ? 7.952 -21.982 12.587 1.00 85.62 358 TYR A C 1
ATOM 2865 O O . TYR A 1 358 ? 7.717 -23.188 12.678 1.00 85.62 358 TYR A O 1
ATOM 2873 N N . ILE A 1 359 ? 8.422 -21.412 11.486 1.00 81.12 359 ILE A N 1
ATOM 2874 C CA . ILE A 1 359 ? 8.753 -22.153 10.279 1.00 81.12 359 ILE A CA 1
ATOM 2875 C C . ILE A 1 359 ? 10.194 -21.830 9.939 1.00 81.12 359 ILE A C 1
ATOM 2877 O O . ILE A 1 359 ? 10.534 -20.699 9.603 1.00 81.12 359 ILE A O 1
ATOM 2881 N N . ASN A 1 360 ? 11.030 -22.856 10.063 1.00 82.31 360 ASN A N 1
ATOM 2882 C CA . ASN A 1 360 ? 12.438 -22.819 9.712 1.00 82.31 360 ASN A CA 1
ATOM 2883 C C . ASN A 1 360 ? 12.645 -23.653 8.458 1.00 82.31 360 ASN A C 1
ATOM 2885 O O . ASN A 1 360 ? 12.316 -24.840 8.437 1.00 82.31 360 ASN A O 1
ATOM 2889 N N . ILE A 1 361 ? 13.215 -23.040 7.429 1.00 73.44 361 ILE A N 1
ATOM 2890 C CA . ILE A 1 361 ? 13.573 -23.726 6.195 1.00 73.44 361 ILE A CA 1
ATOM 2891 C C . ILE A 1 361 ? 15.084 -23.850 6.126 1.00 73.44 361 ILE A C 1
ATOM 2893 O O . ILE A 1 361 ? 15.827 -22.897 6.345 1.00 73.44 361 ILE A O 1
ATOM 2897 N N . TYR A 1 362 ? 15.549 -25.047 5.807 1.00 71.06 362 TYR A N 1
ATOM 2898 C CA . TYR A 1 362 ? 16.960 -25.323 5.598 1.00 71.06 362 TYR A CA 1
ATOM 2899 C C . TYR A 1 362 ? 17.139 -25.773 4.152 1.00 71.06 362 TYR A C 1
ATOM 2901 O O . TYR A 1 362 ? 16.471 -26.701 3.703 1.00 71.06 362 TYR A O 1
ATOM 2909 N N . SER A 1 363 ? 18.039 -25.113 3.422 1.00 61.94 363 SER A N 1
ATOM 2910 C CA . SER A 1 363 ? 18.483 -25.563 2.102 1.00 61.94 363 SER A CA 1
ATOM 2911 C C . SER A 1 363 ? 19.947 -25.981 2.179 1.00 61.94 363 SER A C 1
ATOM 2913 O O . SER A 1 363 ? 20.795 -25.223 2.654 1.00 61.94 363 SER A O 1
ATOM 2915 N N . TYR A 1 364 ? 20.245 -27.189 1.697 1.00 57.22 364 TYR A N 1
ATOM 2916 C CA . TYR A 1 364 ? 21.596 -27.756 1.684 1.00 57.22 364 TYR A CA 1
ATOM 2917 C C . TYR A 1 364 ? 22.564 -27.011 0.744 1.00 57.22 364 TYR A C 1
ATOM 2919 O O . TYR A 1 364 ? 23.775 -27.118 0.923 1.00 57.22 364 TYR A O 1
ATOM 2927 N N . GLU A 1 365 ? 22.073 -26.206 -0.207 1.00 53.47 365 GLU A N 1
ATOM 2928 C CA . GLU A 1 365 ? 22.922 -25.517 -1.196 1.00 53.47 365 GLU A CA 1
ATOM 2929 C C . GLU A 1 365 ? 23.816 -24.407 -0.608 1.00 53.47 365 GLU A C 1
ATOM 2931 O O . GLU A 1 365 ? 24.793 -24.017 -1.240 1.00 53.47 365 GLU A O 1
ATOM 2936 N N . LYS A 1 366 ? 23.550 -23.924 0.616 1.00 45.28 366 LYS A N 1
ATOM 2937 C CA . LYS A 1 366 ? 24.399 -22.928 1.310 1.00 45.28 366 LYS A CA 1
ATOM 2938 C C . LYS A 1 366 ? 25.263 -23.510 2.442 1.00 45.28 366 LYS A C 1
ATOM 2940 O O . LYS A 1 366 ? 26.011 -22.765 3.068 1.00 45.28 366 LYS A O 1
ATOM 2945 N N . ALA A 1 367 ? 25.185 -24.817 2.714 1.00 43.50 367 ALA A N 1
ATOM 2946 C CA . ALA A 1 367 ? 25.850 -25.440 3.867 1.00 43.50 367 ALA A CA 1
ATOM 2947 C C . ALA A 1 367 ? 27.304 -25.890 3.605 1.00 43.50 367 ALA A C 1
ATOM 2949 O O . ALA A 1 367 ? 28.043 -26.157 4.547 1.00 43.50 367 ALA A O 1
ATOM 2950 N N . PHE A 1 368 ? 27.760 -25.938 2.349 1.00 40.22 368 PHE A N 1
ATOM 2951 C CA . PHE A 1 368 ? 29.123 -26.366 2.006 1.00 40.22 368 PHE A CA 1
ATOM 2952 C C . PHE A 1 368 ? 30.057 -25.180 1.739 1.00 40.22 368 PHE A C 1
ATOM 2954 O O . PHE A 1 368 ? 30.456 -24.938 0.606 1.00 40.22 368 PHE A O 1
ATOM 2961 N N . HIS A 1 369 ? 30.426 -24.430 2.779 1.00 42.34 369 HIS A N 1
ATOM 2962 C CA . HIS A 1 369 ? 31.690 -23.664 2.793 1.00 42.34 369 HIS A CA 1
ATOM 2963 C C . HIS A 1 369 ? 32.586 -24.023 3.989 1.00 42.34 369 HIS A C 1
ATOM 2965 O O . HIS A 1 369 ? 33.670 -23.473 4.150 1.00 42.34 369 HIS A O 1
ATOM 2971 N N . TRP A 1 370 ? 32.171 -24.982 4.815 1.00 40.09 370 TRP A N 1
ATOM 2972 C CA . TRP A 1 370 ? 32.918 -25.445 5.979 1.00 40.09 370 TRP A CA 1
ATOM 2973 C C . TRP A 1 370 ? 32.741 -26.953 6.056 1.00 40.09 370 TRP A C 1
ATOM 2975 O O . TRP A 1 370 ? 31.832 -27.446 6.705 1.00 40.09 370 TRP A O 1
ATOM 2985 N N . MET A 1 371 ? 33.561 -27.647 5.267 1.00 35.53 371 MET A N 1
ATOM 2986 C CA . MET A 1 371 ? 34.048 -29.021 5.436 1.00 35.53 371 MET A CA 1
ATOM 2987 C C . MET A 1 371 ? 34.562 -29.493 4.072 1.00 35.53 371 MET A C 1
ATOM 2989 O O . MET A 1 371 ? 33.876 -30.184 3.323 1.00 35.53 371 MET A O 1
ATOM 2993 N N . MET A 1 372 ? 35.793 -29.117 3.749 1.00 30.75 372 MET A N 1
ATOM 2994 C CA . MET A 1 372 ? 36.685 -30.033 3.049 1.00 30.75 372 MET A CA 1
ATOM 2995 C C . MET A 1 372 ? 37.921 -30.172 3.930 1.00 30.75 372 MET A C 1
ATOM 2997 O O . MET A 1 372 ? 38.457 -29.170 4.403 1.00 30.75 372 MET A O 1
ATOM 3001 N N . TRP A 1 373 ? 38.217 -31.433 4.231 1.00 43.09 373 TRP A N 1
ATOM 3002 C CA . TRP A 1 373 ? 39.295 -31.922 5.079 1.00 43.09 373 TRP A CA 1
ATOM 3003 C C . TRP A 1 373 ? 40.670 -31.662 4.474 1.00 43.09 373 TRP A C 1
ATOM 3005 O O . TRP A 1 373 ? 40.764 -31.689 3.224 1.00 43.09 373 TRP A O 1
#

Foldseek 3Di:
DPPPPVVVVVVVVVVVVVVCVVPPDFAQKFKWKDAAQDQWIQTSNDTDGADGWHADPNFTWGFVVSVCRRQVWDWDADPVQQWIWTHGQPWIKIAHAPAQWIDIPNHTDGHPGHWHQDPNTTIDGPCVVLVLVVWDWDADPVVNMIMTIDGDALASDPVQNCLLPDPFQKADAVVQFKIFGDDNQKTFRDAFNLRQWTWIAGNPFGKIKIKHKDQCVPNFQVVVVVSVCVVQVPAWAWDDKDDDRFKIWTWIGHPFKTKIWIWGDDDRMIIIIMMIHRDDVVVVVDVVVVRRVVRMDSHDDPPVNYDHPDQADPVQWGWGALVVVGDIDTHHSQWGWDDDPPDSQKIKTAHPVGDIDIGGDDDPPPVPPPDDD